Protein AF-A0AB73QEK3-F1 (afdb_monomer_lite)

Structure (mmCIF, N/CA/C/O backbone):
data_AF-A0AB73QEK3-F1
#
_entry.id   AF-A0AB73QEK3-F1
#
loop_
_atom_site.group_PDB
_atom_site.id
_atom_site.type_symbol
_atom_site.label_atom_id
_atom_site.label_alt_id
_atom_site.label_comp_id
_atom_site.label_asym_id
_atom_site.label_entity_id
_atom_site.label_seq_id
_atom_site.pdbx_PDB_ins_code
_atom_site.Cartn_x
_atom_site.Cartn_y
_atom_site.Cartn_z
_atom_site.occupancy
_atom_site.B_iso_or_equiv
_atom_site.auth_seq_id
_atom_site.auth_comp_id
_atom_site.auth_asym_id
_atom_site.auth_atom_id
_atom_site.pdbx_PDB_model_num
ATOM 1 N N . MET A 1 1 ? -25.494 -11.619 4.551 1.00 65.56 1 MET A N 1
ATOM 2 C CA . MET A 1 1 ? -24.086 -11.430 4.126 1.00 65.56 1 MET A CA 1
ATOM 3 C C . MET A 1 1 ? -23.237 -11.198 5.368 1.00 65.56 1 MET A C 1
ATOM 5 O O . MET A 1 1 ? -23.745 -10.576 6.294 1.00 65.56 1 MET A O 1
ATOM 9 N N . LYS A 1 2 ? -21.996 -11.705 5.426 1.00 79.00 2 LYS A N 1
ATOM 10 C CA . LYS A 1 2 ? -21.059 -11.325 6.502 1.00 79.00 2 LYS A CA 1
ATOM 11 C C . LYS A 1 2 ? -20.681 -9.844 6.324 1.00 79.00 2 LYS A C 1
ATOM 13 O O . LYS A 1 2 ? -20.484 -9.444 5.175 1.00 79.00 2 LYS A O 1
ATOM 18 N N . PRO A 1 3 ? -20.606 -9.037 7.398 1.00 91.00 3 PRO A N 1
ATOM 19 C CA . PRO A 1 3 ? -20.193 -7.639 7.282 1.00 91.00 3 PRO A CA 1
ATOM 20 C C . PRO A 1 3 ? -18.745 -7.555 6.800 1.00 91.00 3 PRO A C 1
ATOM 22 O O . PRO A 1 3 ? -17.985 -8.505 6.979 1.00 91.00 3 PRO A O 1
ATOM 25 N N . LYS A 1 4 ? -18.361 -6.422 6.223 1.00 95.25 4 LYS A N 1
ATOM 26 C CA . LYS A 1 4 ? -16.991 -6.158 5.788 1.00 95.25 4 LYS A CA 1
ATOM 27 C C . LYS A 1 4 ? -16.447 -4.937 6.514 1.00 95.25 4 LYS A C 1
ATOM 29 O O . LYS A 1 4 ? -17.198 -3.991 6.742 1.00 95.25 4 LYS A O 1
ATOM 34 N N . VAL A 1 5 ? -15.163 -4.965 6.853 1.00 96.88 5 VAL A N 1
ATOM 35 C CA . VAL A 1 5 ? -14.455 -3.804 7.396 1.00 96.88 5 VAL A CA 1
ATOM 36 C C . VAL A 1 5 ? -14.007 -2.922 6.226 1.00 96.88 5 VAL A C 1
ATOM 38 O O . VAL A 1 5 ? -13.248 -3.402 5.379 1.00 96.88 5 VAL A O 1
ATOM 41 N N . PRO A 1 6 ? -14.469 -1.666 6.135 1.00 96.75 6 PRO A N 1
ATOM 42 C CA . PRO A 1 6 ? -14.114 -0.792 5.026 1.00 96.75 6 PRO A CA 1
ATOM 43 C C . PRO A 1 6 ? -12.664 -0.301 5.115 1.00 96.75 6 PRO A C 1
ATOM 45 O O . PRO A 1 6 ? -12.185 0.093 6.183 1.00 96.75 6 PRO A O 1
ATOM 48 N N . ILE A 1 7 ? -11.985 -0.296 3.968 1.00 97.38 7 ILE A N 1
ATOM 49 C CA . ILE A 1 7 ? -10.677 0.323 3.750 1.00 97.38 7 ILE A CA 1
ATOM 50 C C . ILE A 1 7 ? -10.895 1.661 3.047 1.00 97.38 7 ILE A C 1
ATOM 52 O O . ILE A 1 7 ? -11.520 1.711 1.984 1.00 97.38 7 ILE A O 1
ATOM 56 N N . LEU A 1 8 ? -10.357 2.735 3.624 1.00 96.31 8 LEU A N 1
ATOM 57 C CA . LEU A 1 8 ? -10.348 4.066 3.022 1.00 96.31 8 LEU A CA 1
ATOM 58 C C . LEU A 1 8 ? -8.906 4.475 2.717 1.00 96.31 8 LEU A C 1
ATOM 60 O O . LEU A 1 8 ? -8.135 4.751 3.634 1.00 96.31 8 LEU A O 1
ATOM 64 N N . SER A 1 9 ? -8.567 4.518 1.433 1.00 95.19 9 SER A N 1
ATOM 65 C CA . SER A 1 9 ? -7.265 4.945 0.914 1.00 95.19 9 SER A CA 1
ATOM 66 C C . SER A 1 9 ? -7.430 6.049 -0.135 1.00 95.19 9 SER A C 1
ATOM 68 O O . SER A 1 9 ? -8.558 6.390 -0.501 1.00 95.19 9 SER A O 1
ATOM 70 N N . GLU A 1 10 ? -6.325 6.657 -0.574 1.00 91.94 10 GLU A N 1
ATOM 71 C CA . GLU A 1 10 ? -6.347 7.805 -1.493 1.00 91.94 10 GLU A CA 1
ATOM 72 C C . GLU A 1 10 ? -6.874 7.459 -2.881 1.00 91.94 10 GLU A C 1
ATOM 74 O O . GLU A 1 10 ? -7.583 8.274 -3.479 1.00 91.94 10 GLU A O 1
ATOM 79 N N . ASP A 1 11 ? -6.575 6.261 -3.388 1.00 92.25 11 ASP A N 1
ATOM 80 C CA . ASP A 1 11 ? -7.051 5.820 -4.690 1.00 92.25 11 ASP A CA 1
ATOM 81 C C . ASP A 1 11 ? -7.037 4.293 -4.910 1.00 92.25 11 ASP A C 1
ATOM 83 O O . ASP A 1 11 ? -6.718 3.470 -4.050 1.00 92.25 11 ASP A O 1
ATOM 87 N N . ILE A 1 12 ? -7.406 3.909 -6.132 1.00 92.00 12 ILE A N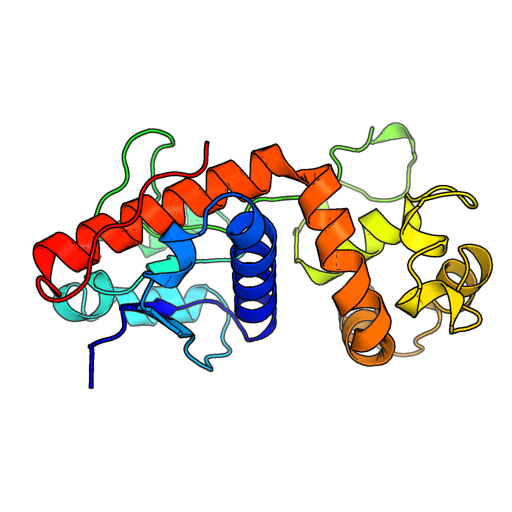 1
ATOM 88 C CA . ILE A 1 12 ? -7.441 2.529 -6.620 1.00 92.00 12 ILE A CA 1
ATOM 89 C C . ILE A 1 12 ? -6.057 1.856 -6.583 1.00 92.00 12 ILE A C 1
ATOM 91 O O . ILE A 1 12 ? -5.995 0.645 -6.385 1.00 92.00 12 ILE A O 1
ATOM 95 N N . ARG A 1 13 ? -4.957 2.592 -6.775 1.00 92.25 13 ARG A N 1
ATOM 96 C CA . ARG A 1 13 ? -3.598 2.024 -6.829 1.00 92.25 13 ARG A CA 1
ATOM 97 C C . ARG A 1 13 ? -3.102 1.678 -5.430 1.00 92.25 13 ARG A C 1
ATOM 99 O O . ARG A 1 13 ? -2.562 0.592 -5.238 1.00 92.25 13 ARG A O 1
ATOM 106 N N . ALA A 1 14 ? -3.408 2.519 -4.444 1.00 93.19 14 ALA A N 1
ATOM 107 C CA . ALA A 1 14 ? -3.228 2.191 -3.032 1.00 93.19 14 ALA A CA 1
ATOM 108 C C . ALA A 1 14 ? -3.983 0.902 -2.640 1.00 93.19 14 ALA A C 1
ATOM 110 O O . ALA A 1 14 ? -3.419 -0.003 -2.017 1.00 93.19 14 ALA A O 1
ATOM 111 N N . ASN A 1 15 ? -5.246 0.768 -3.067 1.00 95.31 15 ASN A N 1
ATOM 112 C CA . ASN A 1 15 ? -6.015 -0.464 -2.863 1.00 95.31 15 ASN A CA 1
ATOM 113 C C . ASN A 1 15 ? -5.386 -1.672 -3.574 1.00 95.31 15 ASN A C 1
ATOM 115 O O . ASN A 1 15 ? -5.266 -2.732 -2.962 1.00 95.31 15 ASN A O 1
ATOM 119 N N . TRP A 1 16 ? -4.967 -1.511 -4.833 1.00 96.06 16 TRP A N 1
ATOM 120 C CA . TRP A 1 16 ? -4.300 -2.555 -5.614 1.00 96.06 16 TRP A CA 1
ATOM 121 C C . TRP A 1 16 ? -3.038 -3.062 -4.908 1.00 96.06 16 TRP A C 1
ATOM 123 O O . TRP A 1 16 ? -2.855 -4.273 -4.791 1.00 96.06 16 TRP A O 1
ATOM 133 N N . PHE A 1 17 ? -2.203 -2.177 -4.359 1.00 96.81 17 PHE A N 1
ATOM 134 C CA . PHE A 1 17 ? -1.002 -2.603 -3.642 1.00 96.81 17 PHE A CA 1
ATOM 135 C C . PHE A 1 17 ? -1.335 -3.374 -2.368 1.00 96.81 17 PHE A C 1
ATOM 137 O O . PHE A 1 17 ? -0.809 -4.466 -2.166 1.00 96.81 17 PHE A O 1
ATOM 144 N N . LEU A 1 18 ? -2.261 -2.869 -1.542 1.00 97.31 18 LEU A N 1
ATOM 145 C CA . LEU A 1 18 ? -2.675 -3.577 -0.327 1.00 97.31 18 LEU A CA 1
ATOM 146 C C . LEU A 1 18 ? -3.252 -4.965 -0.645 1.00 97.31 18 LEU A C 1
ATOM 148 O O . LEU A 1 18 ? -2.987 -5.926 0.075 1.00 97.31 18 LEU A O 1
ATOM 152 N N . GLN A 1 19 ? -4.022 -5.086 -1.729 1.00 97.25 19 GLN A N 1
ATOM 153 C CA . GLN A 1 19 ? -4.567 -6.364 -2.184 1.00 97.25 19 GLN A CA 1
ATOM 154 C C . GLN A 1 19 ? -3.470 -7.342 -2.612 1.00 97.25 19 GLN A C 1
ATOM 156 O O . GLN A 1 19 ? -3.520 -8.501 -2.198 1.00 97.25 19 GLN A O 1
ATOM 161 N N . ASN A 1 20 ? -2.480 -6.886 -3.384 1.00 97.56 20 ASN A N 1
ATOM 162 C CA . ASN A 1 20 ? -1.344 -7.717 -3.786 1.00 97.56 20 ASN A CA 1
ATOM 163 C C . ASN A 1 20 ? -0.479 -8.116 -2.585 1.00 97.56 20 ASN A C 1
ATOM 165 O O . ASN A 1 20 ? -0.156 -9.290 -2.445 1.00 97.56 20 ASN A O 1
ATOM 169 N N . ALA A 1 21 ? -0.205 -7.195 -1.657 1.00 97.44 21 ALA A N 1
ATOM 170 C CA . ALA A 1 21 ? 0.525 -7.486 -0.424 1.00 97.44 21 ALA A CA 1
ATOM 171 C C . ALA A 1 21 ? -0.187 -8.550 0.427 1.00 97.44 21 ALA A C 1
ATOM 173 O O . ALA A 1 21 ? 0.414 -9.550 0.813 1.00 97.44 21 ALA A O 1
ATOM 174 N N . LEU A 1 22 ? -1.495 -8.402 0.663 1.00 97.25 22 LEU A N 1
ATOM 175 C CA . LEU A 1 22 ? -2.280 -9.426 1.357 1.00 97.25 22 LEU A CA 1
ATOM 176 C C . LEU A 1 22 ? -2.272 -10.761 0.603 1.00 97.25 22 LEU A C 1
ATOM 178 O O . LEU A 1 22 ? -2.241 -11.815 1.229 1.00 97.25 22 LEU A O 1
ATOM 182 N N . GLN A 1 23 ? -2.332 -10.736 -0.730 1.00 96.38 23 GLN A N 1
ATOM 183 C CA . GLN A 1 23 ? -2.327 -11.949 -1.542 1.00 96.38 23 GLN A CA 1
ATOM 184 C C . GLN A 1 23 ? -0.977 -12.673 -1.518 1.00 96.38 23 GLN A C 1
ATOM 186 O O . GLN A 1 23 ? -0.969 -13.902 -1.477 1.00 96.38 23 GLN A O 1
ATOM 191 N N . TYR A 1 24 ? 0.127 -11.929 -1.500 1.00 96.50 24 TYR A N 1
ATOM 192 C CA . TYR A 1 24 ? 1.481 -12.458 -1.384 1.00 96.50 24 TYR A CA 1
ATOM 193 C C . TYR A 1 24 ? 1.645 -13.243 -0.073 1.00 96.50 24 TYR A C 1
ATOM 195 O O . TYR A 1 24 ? 1.896 -14.445 -0.091 1.00 96.50 24 TYR A O 1
ATOM 203 N N . PHE A 1 25 ? 1.352 -12.614 1.071 1.00 96.69 25 PHE A N 1
ATOM 204 C CA . PHE A 1 25 ? 1.537 -13.243 2.387 1.00 96.69 25 PHE A CA 1
ATOM 205 C C . PHE A 1 25 ? 0.515 -14.339 2.728 1.00 96.69 25 PHE A C 1
ATOM 207 O O . PHE A 1 25 ? 0.731 -15.103 3.671 1.00 96.69 25 PHE A O 1
ATOM 214 N N . LYS A 1 26 ? -0.588 -14.468 1.975 1.00 94.94 26 LYS A N 1
ATOM 215 C CA . LYS A 1 26 ? -1.580 -15.547 2.169 1.00 94.94 26 LYS A CA 1
ATOM 216 C C . LYS A 1 26 ? -1.017 -16.943 1.942 1.00 94.94 26 LYS A C 1
ATOM 218 O O . LYS A 1 26 ? -1.606 -17.889 2.462 1.00 94.94 26 LYS A O 1
ATOM 223 N N . GLN A 1 27 ? 0.043 -17.079 1.143 1.00 88.81 27 GLN A N 1
ATOM 224 C CA . GLN A 1 27 ? 0.641 -18.383 0.849 1.00 88.81 27 GLN A CA 1
ATOM 225 C C . GLN A 1 27 ? 1.140 -19.052 2.137 1.00 88.81 27 GLN A C 1
ATOM 227 O O . GLN A 1 27 ? 0.823 -20.216 2.378 1.00 88.81 27 GLN A O 1
ATOM 232 N N . ASP A 1 28 ? 1.786 -18.271 3.007 1.00 93.12 28 ASP A N 1
ATOM 233 C CA . ASP A 1 28 ? 2.330 -18.741 4.286 1.00 93.12 28 ASP A CA 1
ATOM 234 C C . ASP A 1 28 ? 1.426 -18.441 5.496 1.00 93.12 28 ASP A C 1
ATOM 236 O O . ASP A 1 28 ? 1.632 -18.993 6.577 1.00 93.12 28 ASP A O 1
ATOM 240 N N . ASN A 1 29 ? 0.404 -17.590 5.326 1.00 95.12 29 ASN A N 1
ATOM 241 C CA . ASN A 1 29 ? -0.504 -17.139 6.392 1.00 95.12 29 ASN A CA 1
ATOM 242 C C . ASN A 1 29 ? -1.981 -17.271 5.948 1.00 95.12 29 ASN A C 1
ATOM 244 O O . ASN A 1 29 ? -2.657 -16.270 5.667 1.00 95.12 29 ASN A O 1
ATOM 248 N N . PRO A 1 30 ? -2.520 -18.502 5.835 1.00 92.38 30 PRO A N 1
ATOM 249 C CA . PRO A 1 30 ? -3.859 -18.757 5.296 1.00 92.38 30 PRO A CA 1
ATOM 250 C C . PRO A 1 30 ? -4.999 -18.129 6.115 1.00 92.38 30 PRO A C 1
ATOM 252 O O . PRO A 1 30 ? -6.104 -17.955 5.593 1.00 92.38 30 PRO A O 1
ATOM 255 N N . GLU A 1 31 ? -4.763 -17.754 7.372 1.00 91.06 31 GLU A N 1
ATOM 256 C CA . GLU A 1 31 ? -5.689 -17.008 8.226 1.00 91.06 31 GLU A CA 1
ATOM 257 C C . GLU A 1 31 ? -6.084 -15.648 7.639 1.00 91.06 31 GLU A C 1
ATOM 259 O O . GLU A 1 31 ? -7.199 -15.183 7.894 1.00 91.06 31 GLU A O 1
ATOM 264 N N . LEU A 1 32 ? -5.249 -15.048 6.781 1.00 94.06 32 LEU A N 1
ATOM 265 C CA . LEU A 1 32 ? -5.586 -13.829 6.042 1.00 94.06 32 LEU A CA 1
ATOM 266 C C . LEU A 1 32 ? -6.848 -13.998 5.179 1.00 94.06 32 LEU A C 1
ATOM 268 O O . LEU A 1 32 ? -7.543 -13.020 4.912 1.00 94.06 32 LEU A O 1
ATOM 272 N N . ASN A 1 33 ? -7.214 -15.227 4.789 1.00 90.88 33 ASN A N 1
ATOM 273 C CA . ASN A 1 33 ? -8.468 -15.502 4.075 1.00 90.88 33 ASN A CA 1
ATOM 274 C C . ASN A 1 33 ? -9.725 -15.210 4.908 1.00 90.88 33 ASN A C 1
ATOM 276 O O . ASN A 1 33 ? -10.817 -15.083 4.356 1.00 90.88 33 ASN A O 1
ATOM 280 N N . SER A 1 34 ? -9.590 -15.113 6.232 1.00 91.06 34 SER A N 1
ATOM 281 C CA . SER A 1 34 ? -10.692 -14.749 7.124 1.00 91.06 34 SER A CA 1
ATOM 282 C C . SER A 1 34 ? -10.893 -13.234 7.257 1.00 91.06 34 SER A C 1
ATOM 284 O O . SER A 1 34 ? -11.940 -12.809 7.755 1.00 91.06 34 SER A O 1
ATOM 286 N N . MET A 1 35 ? -9.950 -12.415 6.763 1.00 94.56 35 MET A N 1
ATOM 287 C CA . MET A 1 35 ? -10.119 -10.963 6.701 1.00 94.56 35 MET A CA 1
ATOM 288 C C . MET A 1 35 ? -11.207 -10.607 5.688 1.00 94.56 35 MET A C 1
ATOM 290 O O . MET A 1 35 ? -11.041 -10.791 4.482 1.00 94.56 35 MET A O 1
ATOM 294 N N . ASN A 1 36 ? -12.324 -10.059 6.169 1.00 94.94 36 ASN A N 1
ATOM 295 C CA . ASN A 1 36 ? -13.413 -9.624 5.301 1.00 94.94 36 ASN A CA 1
ATOM 296 C C . ASN A 1 36 ? -13.363 -8.104 5.121 1.00 94.94 36 ASN A C 1
ATOM 298 O O . ASN A 1 36 ? -13.896 -7.358 5.945 1.00 94.94 36 ASN A O 1
ATOM 302 N N . LEU A 1 37 ? -12.695 -7.657 4.058 1.00 96.44 37 LEU A N 1
ATOM 303 C CA . LEU A 1 37 ? -12.432 -6.245 3.772 1.00 96.44 37 LEU A CA 1
ATOM 304 C C . LEU A 1 37 ? -13.323 -5.713 2.642 1.00 96.44 37 LEU A C 1
ATOM 306 O O . LEU A 1 37 ? -13.672 -6.446 1.712 1.00 96.44 37 LEU A O 1
ATOM 310 N N . ASP A 1 38 ? -13.674 -4.430 2.717 1.00 96.50 38 ASP A N 1
ATOM 311 C CA . ASP A 1 38 ? -14.350 -3.692 1.646 1.00 96.50 38 ASP A CA 1
ATOM 312 C C . ASP A 1 38 ? -13.470 -2.540 1.158 1.00 96.50 38 ASP A C 1
ATOM 314 O O . ASP A 1 38 ? -13.312 -1.534 1.844 1.00 96.50 38 ASP A O 1
ATOM 318 N N . PHE A 1 39 ? -12.857 -2.704 -0.013 1.00 96.50 39 PHE A N 1
ATOM 319 C CA . PHE A 1 39 ? -11.984 -1.692 -0.604 1.00 96.50 39 PHE A CA 1
ATOM 320 C C . PHE A 1 39 ? -12.833 -0.645 -1.310 1.00 96.50 39 PHE A C 1
ATOM 322 O O . PHE A 1 39 ? -13.382 -0.900 -2.385 1.00 96.50 39 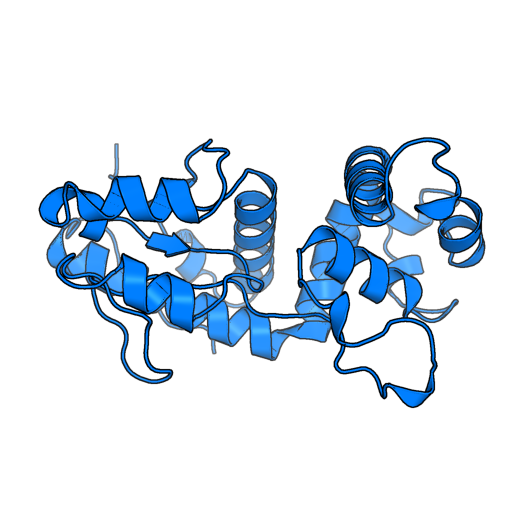PHE A O 1
ATOM 329 N N . LEU A 1 40 ? -12.958 0.530 -0.700 1.00 94.25 40 LEU A N 1
ATOM 330 C CA . LEU A 1 40 ? -13.799 1.581 -1.249 1.00 94.25 40 LEU A CA 1
ATOM 331 C C . LEU A 1 40 ? -13.172 2.141 -2.525 1.00 94.25 40 LEU A C 1
ATOM 333 O O . LEU A 1 40 ? -12.003 2.528 -2.541 1.00 94.25 40 LEU A O 1
ATOM 337 N N . ASN A 1 41 ? -13.969 2.212 -3.593 1.00 89.62 41 ASN A N 1
ATOM 338 C CA . ASN A 1 41 ? -13.583 2.908 -4.817 1.00 89.62 41 ASN A CA 1
ATOM 339 C C . ASN A 1 41 ? -13.722 4.417 -4.598 1.00 89.62 41 ASN A C 1
ATOM 341 O O . ASN A 1 41 ? -14.734 5.035 -4.929 1.00 89.62 41 ASN A O 1
ATOM 345 N N . PHE A 1 42 ? -12.710 4.977 -3.956 1.00 86.88 42 PHE A N 1
ATOM 346 C CA . PHE A 1 42 ? -12.600 6.380 -3.622 1.00 86.88 42 PHE A CA 1
ATOM 347 C C . PHE A 1 42 ? -11.327 6.915 -4.274 1.00 86.88 42 PHE A C 1
ATOM 349 O O . PHE A 1 42 ? -10.324 6.215 -4.311 1.00 86.88 42 PHE A O 1
ATOM 356 N N . SER A 1 43 ? -11.377 8.123 -4.837 1.00 89.00 43 SER A N 1
ATOM 357 C CA . SER A 1 43 ? -10.198 8.786 -5.397 1.00 89.00 43 SER A CA 1
ATOM 358 C C . SER A 1 43 ? -10.173 10.228 -4.927 1.00 89.00 43 SER A C 1
ATOM 360 O O . SER A 1 43 ? -10.967 11.058 -5.375 1.00 89.00 43 SER A O 1
ATOM 362 N N . SER A 1 44 ? -9.292 10.515 -3.976 1.00 90.62 44 SER A N 1
ATOM 363 C CA . SER A 1 44 ? -9.055 11.864 -3.494 1.00 90.62 44 SER A CA 1
ATOM 364 C C . SER A 1 44 ? -7.772 11.932 -2.678 1.00 90.62 44 SER A C 1
ATOM 366 O O . SER A 1 44 ? -7.486 11.036 -1.896 1.00 90.62 44 SER A O 1
ATOM 368 N N . GLY A 1 45 ? -7.082 13.071 -2.752 1.00 90.94 45 GLY A N 1
ATOM 369 C CA . GLY A 1 45 ? -5.909 13.311 -1.913 1.00 90.94 45 GLY A CA 1
ATOM 370 C C . GLY A 1 45 ? -6.226 13.311 -0.412 1.00 90.94 45 GLY A C 1
ATOM 371 O O . GLY A 1 45 ? -7.344 13.656 0.008 1.00 90.94 45 GLY A O 1
ATOM 372 N N . TRP A 1 46 ? -5.209 13.005 0.395 1.00 93.19 46 TRP A N 1
ATOM 373 C CA . TRP A 1 46 ? -5.290 12.836 1.849 1.00 93.19 46 TRP A CA 1
ATOM 374 C C . TRP A 1 46 ? -6.000 13.970 2.593 1.00 93.19 46 TRP A C 1
ATOM 376 O O . TRP A 1 46 ? -6.675 13.733 3.596 1.00 93.19 46 TRP A O 1
ATOM 386 N N . THR A 1 47 ? -5.898 15.221 2.124 1.00 94.12 47 THR A N 1
ATOM 387 C CA . THR A 1 47 ? -6.536 16.359 2.805 1.00 94.12 47 THR A CA 1
ATOM 388 C C . THR A 1 47 ? -8.049 16.228 2.846 1.00 94.12 47 THR A C 1
ATOM 390 O O . THR A 1 47 ? -8.661 16.627 3.834 1.00 94.12 47 THR A O 1
ATOM 393 N N . ASN A 1 48 ? -8.650 15.668 1.799 1.00 93.94 48 ASN A N 1
ATOM 394 C CA . ASN A 1 48 ? -10.091 15.467 1.722 1.00 93.94 48 ASN A CA 1
ATOM 395 C C . ASN A 1 48 ? -10.521 14.239 2.522 1.00 93.94 48 ASN A C 1
ATOM 397 O O . ASN A 1 48 ? -11.551 14.309 3.184 1.00 93.94 48 ASN A O 1
ATOM 401 N N . ILE A 1 49 ? -9.718 13.167 2.539 1.00 94.69 49 ILE A N 1
ATOM 402 C CA . ILE A 1 49 ? -9.936 12.018 3.437 1.00 94.69 49 ILE A CA 1
ATOM 403 C C . ILE A 1 49 ? -9.964 12.491 4.886 1.00 94.69 49 ILE A C 1
ATOM 405 O O . ILE A 1 49 ? -10.902 12.214 5.625 1.00 94.69 49 ILE A O 1
ATOM 409 N N . VAL A 1 50 ? -8.968 13.277 5.286 1.00 94.19 50 VAL A N 1
ATOM 410 C CA . VAL A 1 50 ? -8.843 13.798 6.650 1.00 94.19 50 VAL A CA 1
ATOM 411 C C . VAL A 1 50 ? -9.949 14.795 6.998 1.00 94.19 50 VAL A C 1
ATOM 413 O O . VAL A 1 50 ? -10.372 14.883 8.155 1.00 94.19 50 VAL A O 1
ATOM 416 N N . SER A 1 51 ? -10.422 15.569 6.021 1.00 92.69 51 SER A N 1
ATOM 417 C CA . SER A 1 51 ? -11.626 16.381 6.193 1.00 92.69 51 SER A CA 1
ATOM 418 C C . SER A 1 51 ? -12.848 15.490 6.394 1.00 92.69 51 SER A C 1
ATOM 420 O O . SER A 1 51 ? -13.588 15.733 7.329 1.00 92.69 51 SER A O 1
ATOM 422 N N . LEU A 1 52 ? -13.034 14.439 5.596 1.00 92.50 52 LEU A N 1
ATOM 423 C CA . LEU A 1 52 ? -14.173 13.527 5.691 1.00 92.50 52 LEU A CA 1
ATOM 424 C C . LEU A 1 52 ? -14.238 12.820 7.053 1.00 92.50 52 LEU A C 1
ATOM 426 O O . LEU A 1 52 ? -15.243 12.929 7.754 1.00 92.50 52 LEU A O 1
ATOM 430 N N . ILE A 1 53 ? -13.158 12.147 7.459 1.00 93.12 53 ILE A N 1
ATOM 431 C CA . ILE A 1 53 ? -13.170 11.299 8.660 1.00 93.12 53 ILE A CA 1
ATOM 432 C C . ILE A 1 53 ? -13.343 12.099 9.955 1.00 93.12 53 ILE A C 1
ATOM 434 O O . ILE A 1 53 ? -13.925 11.582 10.906 1.00 93.12 53 ILE A O 1
ATOM 438 N N . ARG A 1 54 ? -12.889 13.365 10.006 1.00 91.75 54 ARG A N 1
ATOM 439 C CA . ARG A 1 54 ? -13.011 14.187 11.225 1.00 91.75 54 ARG A CA 1
ATOM 440 C C . ARG A 1 54 ? -14.453 14.535 11.564 1.00 91.75 54 ARG A C 1
ATOM 442 O O . ARG A 1 54 ? -14.723 14.846 12.717 1.00 91.75 54 ARG A O 1
ATOM 449 N N . TYR A 1 55 ? -15.330 14.604 10.559 1.00 88.81 55 TYR A N 1
ATOM 450 C CA . TYR A 1 55 ? -16.698 15.078 10.761 1.00 88.81 55 TYR A CA 1
ATOM 451 C C . TYR A 1 55 ? -17.534 14.065 11.537 1.00 88.81 55 TYR A C 1
ATOM 453 O O . TYR A 1 55 ? -18.436 14.468 12.264 1.00 88.81 55 TYR A O 1
ATOM 461 N N . ASP A 1 56 ? -17.216 12.774 11.415 1.00 90.38 56 ASP A N 1
ATOM 462 C CA . ASP A 1 56 ? -17.915 11.709 12.125 1.00 90.38 56 ASP A CA 1
ATOM 463 C C . ASP A 1 56 ? -16.942 10.620 12.590 1.00 90.38 56 ASP A C 1
ATOM 465 O O . ASP A 1 56 ? -16.778 9.564 11.972 1.00 90.38 56 ASP A O 1
ATOM 469 N N . PHE A 1 57 ? -16.287 10.877 13.723 1.00 91.12 57 PHE A N 1
ATOM 470 C CA . PHE A 1 57 ? -15.415 9.894 14.359 1.00 91.12 57 PHE A CA 1
ATOM 471 C C . PHE A 1 57 ? -16.161 8.590 14.679 1.00 91.12 57 PHE A C 1
ATOM 473 O O . PHE A 1 57 ? -15.609 7.504 14.518 1.00 91.12 57 PHE A O 1
ATOM 480 N N . SER A 1 58 ? -17.425 8.670 15.105 1.00 90.50 58 SER A N 1
ATOM 481 C CA . SER A 1 58 ? -18.192 7.489 15.515 1.00 90.50 58 SER A CA 1
ATOM 482 C C . SER A 1 58 ? -18.384 6.500 14.363 1.00 90.50 58 SER A C 1
ATOM 484 O O . SER A 1 58 ? -18.246 5.291 14.554 1.00 90.50 58 SER A O 1
ATOM 486 N N . TYR A 1 59 ? -18.603 7.024 13.157 1.00 92.88 59 TYR A N 1
ATOM 487 C CA . TYR A 1 59 ? -18.735 6.245 11.938 1.00 92.88 59 TYR A CA 1
ATOM 488 C C . TYR A 1 59 ? -17.374 5.801 11.394 1.00 92.88 59 TYR A C 1
ATOM 490 O O . TYR A 1 59 ? -17.120 4.600 11.256 1.00 92.88 59 TYR A O 1
ATOM 498 N N . PHE A 1 60 ? -16.475 6.754 11.132 1.00 94.62 60 PHE A N 1
ATOM 499 C CA . PHE A 1 60 ? -15.218 6.496 10.426 1.00 94.62 60 PHE A CA 1
ATOM 500 C C . PHE A 1 60 ? -14.161 5.780 11.279 1.00 94.62 60 PHE A C 1
ATOM 502 O O . PHE A 1 60 ? -13.250 5.171 10.730 1.00 94.62 60 PHE A O 1
ATOM 509 N N . SER A 1 61 ? -14.301 5.744 12.608 1.00 93.81 61 SER A N 1
ATOM 510 C CA . SER A 1 61 ? -13.410 4.946 13.465 1.00 93.81 61 SER A CA 1
ATOM 511 C C . SER A 1 61 ? -13.573 3.435 13.233 1.00 93.81 61 SER A C 1
ATOM 513 O O . SER A 1 61 ? -12.715 2.643 13.616 1.00 93.81 61 SER A O 1
ATOM 515 N N . ASN A 1 62 ? -14.651 3.008 12.563 1.00 95.38 62 ASN A N 1
ATOM 516 C CA . ASN A 1 62 ? -14.854 1.622 12.128 1.00 95.38 62 ASN A CA 1
ATOM 517 C C . ASN A 1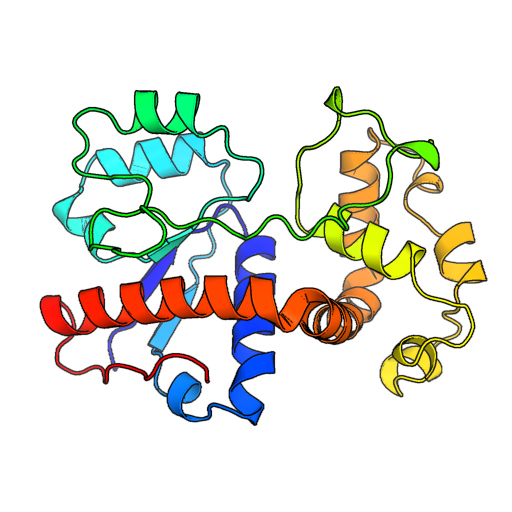 62 ? -14.172 1.300 10.785 1.00 95.38 62 ASN A C 1
ATOM 519 O O . ASN A 1 62 ? -14.359 0.204 10.260 1.00 95.38 62 ASN A O 1
ATOM 523 N N . PHE A 1 63 ? -13.413 2.244 10.220 1.00 95.94 63 PHE A N 1
ATOM 524 C CA . PHE A 1 63 ? -12.688 2.092 8.965 1.00 95.94 63 PHE A CA 1
ATOM 525 C C . PHE A 1 63 ? -11.205 1.868 9.252 1.00 95.94 63 PHE A C 1
ATOM 527 O O . PHE A 1 63 ? -10.645 2.369 10.232 1.00 95.94 63 PHE A O 1
ATOM 534 N N . ILE A 1 64 ? -10.544 1.146 8.353 1.00 97.12 64 ILE A N 1
ATOM 535 C CA . ILE A 1 64 ? -9.087 1.161 8.267 1.00 97.12 64 ILE A CA 1
ATOM 536 C C . ILE A 1 64 ? -8.727 2.255 7.265 1.00 97.12 64 ILE A C 1
ATOM 538 O O . ILE A 1 64 ? -8.814 2.058 6.053 1.00 97.12 64 ILE A O 1
ATOM 542 N N . THR A 1 65 ? -8.364 3.424 7.781 1.00 96.81 65 THR A N 1
ATOM 543 C CA . THR A 1 65 ? -7.903 4.545 6.956 1.00 96.81 65 THR A CA 1
ATOM 544 C C . THR A 1 65 ? -6.399 4.443 6.757 1.00 96.81 65 THR A C 1
ATOM 546 O O . THR A 1 65 ? -5.664 4.335 7.741 1.00 96.81 65 THR A O 1
ATOM 549 N N . ILE A 1 66 ? -5.950 4.486 5.504 1.00 95.88 66 ILE A N 1
ATOM 550 C CA . ILE A 1 66 ? -4.542 4.370 5.114 1.00 95.88 66 ILE A CA 1
ATOM 551 C C . ILE A 1 66 ? -4.205 5.515 4.161 1.00 95.88 66 ILE A C 1
ATOM 553 O O . ILE A 1 66 ? -4.904 5.710 3.172 1.00 95.88 66 ILE A O 1
ATOM 557 N N . LEU A 1 67 ? -3.160 6.278 4.464 1.00 94.25 67 LEU A N 1
ATOM 558 C CA . LEU A 1 67 ? -2.676 7.374 3.621 1.00 94.25 67 LEU A CA 1
ATOM 559 C C . LEU A 1 67 ? -1.345 7.021 2.949 1.00 94.25 67 LEU A C 1
ATOM 561 O O . LEU A 1 67 ? -0.651 6.100 3.391 1.00 94.25 67 LEU A O 1
ATOM 565 N N . ASP A 1 68 ? -0.972 7.769 1.916 1.00 91.00 68 ASP A N 1
ATOM 566 C CA . ASP A 1 68 ? 0.291 7.554 1.213 1.00 91.00 68 ASP A CA 1
ATOM 567 C C . ASP A 1 68 ? 1.509 7.884 2.097 1.00 91.00 68 ASP A C 1
ATOM 569 O O . ASP A 1 68 ? 1.437 8.606 3.103 1.00 91.00 68 ASP A O 1
ATOM 573 N N . ALA A 1 69 ? 2.663 7.326 1.729 1.00 87.25 69 ALA A N 1
ATOM 574 C CA . ALA A 1 69 ? 3.910 7.501 2.469 1.00 87.25 69 ALA A CA 1
ATOM 575 C C . ALA A 1 69 ? 4.421 8.957 2.441 1.00 87.25 69 ALA A C 1
ATOM 577 O O . ALA A 1 69 ? 5.128 9.380 3.361 1.00 87.25 69 ALA A O 1
ATOM 578 N N . ASP A 1 70 ? 4.045 9.736 1.421 1.00 85.94 70 ASP A N 1
ATOM 579 C CA . ASP A 1 70 ? 4.469 11.125 1.217 1.00 85.94 70 ASP A CA 1
ATOM 580 C C . ASP A 1 70 ? 3.681 12.160 2.046 1.00 85.94 70 ASP A C 1
ATOM 582 O O . ASP A 1 70 ? 3.993 13.359 2.013 1.00 85.94 70 ASP A O 1
ATOM 586 N N . VAL A 1 71 ? 2.680 11.723 2.823 1.00 87.62 71 VAL A N 1
ATOM 587 C CA . VAL A 1 71 ? 1.848 12.621 3.627 1.00 87.62 71 VAL A CA 1
ATOM 588 C C . VAL A 1 71 ? 2.668 13.285 4.746 1.00 87.62 71 VAL A C 1
ATOM 590 O O . VAL A 1 71 ? 3.168 12.606 5.652 1.00 87.62 71 VAL A O 1
ATOM 593 N N . PRO A 1 72 ? 2.761 14.635 4.781 1.00 88.44 72 PRO A N 1
ATOM 594 C CA . PRO A 1 72 ? 3.556 15.330 5.791 1.00 88.44 72 PRO A CA 1
ATOM 595 C C . PRO A 1 72 ? 2.931 15.229 7.189 1.00 88.44 72 PRO A C 1
ATOM 597 O O . PRO A 1 72 ? 1.863 15.795 7.451 1.00 88.44 72 PRO A O 1
ATOM 600 N N . ARG A 1 73 ? 3.634 14.566 8.115 1.00 86.56 73 ARG A N 1
ATOM 601 C CA . ARG A 1 73 ? 3.141 14.240 9.468 1.00 86.56 73 ARG A CA 1
ATOM 602 C C . ARG A 1 73 ? 2.733 15.461 10.285 1.00 86.56 73 ARG A C 1
ATOM 604 O O . ARG A 1 73 ? 1.671 15.453 10.896 1.00 86.56 73 ARG A O 1
ATOM 611 N N . GLU A 1 74 ? 3.508 16.541 10.233 1.00 87.19 74 GLU A N 1
ATOM 612 C CA . GLU A 1 74 ? 3.211 17.785 10.960 1.00 87.19 74 GLU A CA 1
ATOM 613 C C . GLU A 1 74 ? 1.923 18.465 10.467 1.00 87.19 74 GLU A C 1
ATOM 615 O O . GLU A 1 74 ? 1.085 18.921 11.256 1.00 87.19 74 GLU A O 1
ATOM 620 N N . LYS A 1 75 ? 1.723 18.499 9.142 1.00 90.12 75 LYS A N 1
ATOM 621 C CA . LYS A 1 75 ? 0.507 19.063 8.535 1.00 90.12 75 LYS A CA 1
ATOM 622 C C . LYS A 1 75 ? -0.704 18.201 8.850 1.00 90.12 75 LYS A C 1
ATOM 624 O O . LYS A 1 75 ? -1.788 18.733 9.102 1.00 90.12 75 LYS A O 1
ATOM 629 N N . LEU A 1 76 ? -0.522 16.883 8.837 1.00 90.88 76 LEU A N 1
ATOM 630 C CA . LEU A 1 76 ? -1.563 15.948 9.215 1.00 90.88 76 LEU A CA 1
ATOM 631 C C . LEU A 1 76 ? -1.949 16.115 10.685 1.00 90.88 76 LEU A C 1
ATOM 633 O O . LEU A 1 76 ? -3.127 16.310 10.959 1.00 90.88 76 LEU A O 1
ATOM 637 N N . ALA A 1 77 ? -0.987 16.123 11.609 1.00 90.19 77 ALA A N 1
ATOM 638 C CA . ALA A 1 77 ? -1.235 16.303 13.039 1.00 90.19 77 ALA A CA 1
ATOM 639 C C . ALA A 1 77 ? -2.011 17.599 13.321 1.00 90.19 77 ALA A C 1
ATOM 641 O O . ALA A 1 77 ? -3.020 17.585 14.025 1.00 90.19 77 ALA A O 1
ATOM 642 N N . THR A 1 78 ? -1.611 18.702 12.675 1.00 91.62 78 THR A N 1
ATOM 643 C CA . THR A 1 78 ? -2.327 19.986 12.756 1.00 91.62 78 THR A CA 1
ATOM 644 C C . THR A 1 78 ? -3.778 19.848 12.310 1.00 91.62 78 THR A C 1
ATOM 646 O O . THR A 1 78 ? -4.690 20.338 12.975 1.00 91.62 78 THR A O 1
ATOM 649 N N . LYS A 1 79 ? -4.016 19.150 11.193 1.00 92.31 79 LYS A N 1
ATOM 650 C CA . LYS A 1 79 ? -5.374 18.882 10.734 1.00 92.31 79 LYS A CA 1
ATOM 651 C C . LYS A 1 79 ? -6.112 18.003 11.739 1.00 92.31 79 LYS A C 1
ATOM 653 O O . LYS A 1 79 ? -7.246 18.334 12.050 1.00 92.31 79 LYS A O 1
ATOM 658 N N . LEU A 1 80 ? -5.551 16.911 12.242 1.00 91.06 80 LEU A N 1
ATOM 659 C CA . LEU A 1 80 ? -6.258 15.973 13.128 1.00 91.06 80 LEU A CA 1
ATOM 660 C C . LEU A 1 80 ? -6.571 16.533 14.525 1.00 91.06 80 LEU A C 1
ATOM 662 O O . LEU A 1 80 ? -7.355 15.920 15.250 1.00 91.06 80 LEU A O 1
ATOM 666 N N . SER A 1 81 ? -6.024 17.691 14.897 1.00 89.25 81 SER A N 1
ATOM 667 C CA . SER A 1 81 ? -6.307 18.335 16.182 1.00 89.25 81 SER A CA 1
ATOM 668 C C . SER A 1 81 ? -7.815 18.431 16.467 1.00 89.25 81 SER A C 1
ATOM 670 O O . SER A 1 81 ? -8.590 18.919 15.642 1.00 89.25 81 SER A O 1
ATOM 672 N N . GLY A 1 82 ? -8.234 17.913 17.627 1.00 87.50 82 GLY A N 1
ATOM 673 C CA . GLY A 1 82 ? -9.632 17.893 18.074 1.00 87.50 82 GLY A CA 1
ATOM 674 C C . GLY A 1 82 ? -10.551 16.876 17.379 1.00 87.50 82 GLY A C 1
ATOM 675 O O . GLY A 1 82 ? -11.733 16.838 17.697 1.00 87.50 82 GLY A O 1
ATOM 676 N N . SER A 1 83 ? -10.044 16.046 16.457 1.00 87.50 83 SER A N 1
ATOM 677 C CA . SER A 1 83 ? -10.870 15.092 15.688 1.00 87.50 83 SER A CA 1
ATOM 678 C C . SER A 1 83 ? -11.061 13.720 16.342 1.00 87.50 83 SER A C 1
ATOM 680 O O . SER A 1 83 ? -11.827 12.903 15.839 1.00 87.50 83 SER A O 1
ATOM 682 N N . GLY A 1 84 ? -10.323 13.434 17.417 1.00 88.00 84 GLY A N 1
ATOM 683 C CA . GLY A 1 84 ? -10.249 12.100 18.011 1.00 88.00 84 GLY A CA 1
ATOM 684 C C . GLY A 1 84 ? -9.348 11.123 17.251 1.00 88.00 84 GLY A C 1
ATOM 685 O O . GLY A 1 84 ? -9.056 10.074 17.806 1.00 88.00 84 GLY A O 1
ATOM 686 N N . TYR A 1 85 ? -8.877 11.454 16.041 1.00 92.12 85 TYR A N 1
ATOM 687 C CA . TYR A 1 85 ? -7.888 10.665 15.297 1.00 92.12 85 TYR A CA 1
ATOM 688 C C . TYR A 1 85 ? -6.451 11.001 15.693 1.00 92.12 85 TYR A C 1
ATOM 690 O O . TYR A 1 85 ? -6.138 12.135 16.063 1.00 92.12 85 TYR A O 1
ATOM 698 N N . SER A 1 86 ? -5.569 10.020 15.531 1.00 90.44 86 SER A N 1
ATOM 699 C CA . SER A 1 86 ? -4.147 10.112 15.854 1.00 90.44 86 SER A CA 1
ATOM 700 C C . SER A 1 86 ? -3.273 9.486 14.766 1.00 90.44 86 SER A C 1
ATOM 702 O O . SER A 1 86 ? -3.741 8.754 13.891 1.00 90.44 86 SER A O 1
ATOM 704 N N . ILE A 1 87 ? -1.988 9.833 14.797 1.00 87.81 87 ILE A N 1
ATOM 705 C CA . ILE A 1 87 ? -0.949 9.125 14.048 1.00 87.81 87 ILE A CA 1
ATOM 706 C C . ILE A 1 87 ? -0.432 8.025 14.990 1.00 87.81 87 ILE A C 1
ATOM 708 O O . ILE A 1 87 ? -0.132 8.350 16.142 1.00 87.81 87 ILE A O 1
ATOM 712 N N . PRO A 1 88 ? -0.354 6.759 14.545 1.00 84.12 88 PRO A N 1
ATOM 713 C CA . PRO A 1 88 ? 0.062 5.646 15.382 1.00 84.12 88 PRO A CA 1
ATOM 714 C C . PRO A 1 88 ? 1.505 5.825 15.848 1.00 84.12 88 PRO A C 1
ATOM 716 O O . PRO A 1 88 ? 2.355 6.303 15.097 1.00 84.12 88 PRO A O 1
ATOM 719 N N . ASN A 1 89 ? 1.772 5.371 17.070 1.00 71.69 89 ASN A N 1
ATOM 720 C CA . ASN A 1 89 ? 3.126 5.133 17.552 1.00 71.69 89 ASN A CA 1
ATOM 721 C C . ASN A 1 89 ? 3.459 3.654 17.319 1.00 71.69 89 ASN A C 1
ATOM 723 O O . ASN A 1 89 ? 2.606 2.799 17.557 1.00 71.69 89 ASN A O 1
ATOM 727 N N . ASP A 1 90 ? 4.696 3.355 16.916 1.00 62.84 90 ASP A N 1
ATOM 728 C CA . ASP A 1 90 ? 5.125 2.077 16.311 1.00 62.84 90 ASP A CA 1
ATOM 729 C C . ASP A 1 90 ? 4.779 0.783 17.082 1.00 62.84 90 ASP A C 1
ATOM 731 O O . ASP A 1 90 ? 4.827 -0.303 16.513 1.00 62.84 90 ASP A O 1
ATOM 735 N N . ASN A 1 91 ? 4.358 0.866 18.349 1.00 59.66 91 ASN A N 1
ATOM 736 C CA . ASN A 1 91 ? 4.074 -0.296 19.197 1.00 59.66 91 ASN A CA 1
ATOM 737 C C . ASN A 1 91 ? 2.640 -0.389 19.735 1.00 59.66 91 ASN A C 1
ATOM 739 O O . ASN A 1 91 ? 2.287 -1.407 20.331 1.00 59.66 91 ASN A O 1
ATOM 743 N N . GLN A 1 92 ? 1.808 0.639 19.563 1.00 75.62 92 GLN A N 1
ATOM 744 C CA . GLN A 1 92 ? 0.425 0.623 20.039 1.00 75.62 92 GLN A CA 1
ATOM 745 C C . GLN A 1 92 ? -0.455 1.356 19.043 1.00 75.62 92 GLN A C 1
ATOM 747 O O . GLN A 1 92 ? -0.339 2.569 18.877 1.00 75.62 92 GLN A O 1
ATOM 752 N N . ILE A 1 93 ? -1.346 0.602 18.404 1.00 90.25 93 ILE A N 1
ATOM 753 C CA . ILE A 1 93 ? -2.387 1.174 17.564 1.00 90.25 93 ILE A CA 1
ATOM 754 C C . ILE A 1 93 ? -3.752 0.978 18.206 1.00 90.25 93 ILE A C 1
ATOM 756 O O . ILE A 1 93 ? -4.000 0.039 18.961 1.00 90.25 93 ILE A O 1
ATOM 760 N N . SER A 1 94 ? -4.648 1.880 17.866 1.00 91.00 94 SER A N 1
ATOM 761 C CA . SER A 1 94 ? -5.972 2.033 18.428 1.00 91.00 94 SER A CA 1
ATOM 762 C C . SER A 1 94 ? -6.982 2.280 17.313 1.00 91.00 94 SER A C 1
ATOM 764 O O . SER A 1 94 ? -6.654 2.425 16.130 1.00 91.00 94 SER A O 1
ATOM 766 N N . LYS A 1 95 ? -8.256 2.369 17.688 1.00 89.75 95 LYS A N 1
ATOM 767 C CA . LYS A 1 95 ? -9.344 2.651 16.752 1.00 89.75 95 LYS A CA 1
ATOM 768 C C . LYS A 1 95 ? -9.271 4.065 16.147 1.00 89.75 95 LYS A C 1
ATOM 770 O O . LYS A 1 95 ? -9.752 4.261 15.035 1.00 89.75 95 LYS A O 1
ATOM 775 N N . SER A 1 96 ? -8.583 5.008 16.788 1.00 91.31 96 SER A N 1
ATOM 776 C CA . SER A 1 96 ? -8.372 6.370 16.279 1.00 91.31 96 SER A CA 1
ATOM 777 C C . SER A 1 96 ? -7.194 6.522 15.319 1.00 91.31 96 SER A C 1
ATOM 779 O O . SER A 1 96 ? -7.066 7.567 14.690 1.00 91.31 96 SER A O 1
ATOM 781 N N . ASP A 1 97 ? -6.323 5.522 15.191 1.00 94.12 97 ASP A N 1
ATOM 782 C CA . ASP A 1 97 ? -5.104 5.702 14.399 1.00 94.12 97 ASP A CA 1
ATOM 783 C C . ASP A 1 97 ? -5.334 5.619 12.889 1.00 94.12 97 ASP A C 1
ATOM 785 O O . ASP A 1 97 ? -6.033 4.727 12.400 1.00 94.12 97 ASP A O 1
ATOM 789 N N . ILE A 1 98 ? -4.710 6.534 12.153 1.00 94.25 98 ILE A N 1
ATOM 790 C CA . ILE A 1 98 ? -4.625 6.506 10.690 1.00 94.25 98 ILE A CA 1
ATOM 791 C C . ILE A 1 98 ? -3.331 5.794 10.304 1.00 94.25 98 ILE A C 1
ATOM 793 O O . ILE A 1 98 ? -2.267 6.158 10.789 1.00 94.25 98 ILE A O 1
ATOM 797 N N . LEU A 1 99 ? -3.407 4.779 9.450 1.00 95.06 99 LEU A N 1
ATOM 798 C CA . LEU A 1 99 ? -2.229 4.054 8.980 1.00 95.06 99 LEU A CA 1
ATOM 799 C C . LEU A 1 99 ? -1.628 4.729 7.744 1.00 95.06 99 LEU A C 1
ATOM 801 O O . LEU A 1 99 ? -2.225 5.626 7.149 1.00 95.06 99 LEU A O 1
ATOM 805 N N . PHE A 1 100 ? -0.434 4.288 7.361 1.00 92.94 100 PHE A N 1
ATOM 806 C CA . PHE A 1 100 ? 0.281 4.818 6.208 1.00 92.94 100 PHE A CA 1
ATOM 807 C C . PHE A 1 100 ? 0.944 3.684 5.466 1.00 92.94 100 PHE A C 1
ATOM 809 O O . PHE A 1 100 ? 1.469 2.773 6.112 1.00 92.94 100 PHE A O 1
ATOM 816 N N . PHE A 1 101 ? 0.956 3.768 4.142 1.00 93.00 101 PHE A N 1
ATOM 817 C CA . PHE A 1 101 ? 1.827 2.904 3.366 1.00 93.00 101 PHE A CA 1
ATOM 818 C C . PHE A 1 101 ? 3.288 3.133 3.778 1.00 93.00 101 PHE A C 1
ATOM 820 O O . PHE A 1 101 ? 3.669 4.263 4.118 1.00 93.00 101 PHE A O 1
ATOM 827 N N . PRO A 1 102 ? 4.101 2.065 3.817 1.00 89.94 102 PRO A N 1
ATOM 828 C CA . PRO A 1 102 ? 5.523 2.207 4.063 1.00 89.94 102 PRO A CA 1
ATOM 829 C C . PRO A 1 102 ? 6.160 2.961 2.894 1.00 89.94 102 PRO A C 1
ATOM 831 O O . PRO A 1 102 ? 5.721 2.831 1.757 1.00 89.94 102 PRO A O 1
ATOM 834 N N . ASN A 1 103 ? 7.203 3.736 3.180 1.00 86.88 103 ASN A N 1
ATOM 835 C CA . ASN A 1 103 ? 8.083 4.230 2.131 1.00 86.88 103 ASN A CA 1
ATOM 836 C C . ASN A 1 103 ? 9.034 3.096 1.751 1.00 86.88 103 ASN A C 1
ATOM 838 O O . ASN A 1 103 ? 9.843 2.673 2.580 1.00 86.88 103 ASN A O 1
ATOM 842 N N . LEU A 1 104 ? 8.898 2.611 0.526 1.00 87.31 104 LEU A N 1
ATOM 843 C CA . LEU A 1 104 ? 9.643 1.485 -0.024 1.00 87.31 104 LEU A CA 1
ATOM 844 C C . LEU A 1 104 ? 10.612 1.927 -1.117 1.00 87.31 104 LEU A C 1
ATOM 846 O O . LEU A 1 104 ? 11.204 1.087 -1.795 1.00 87.31 104 LEU A O 1
ATOM 850 N N . LEU A 1 105 ? 10.797 3.239 -1.298 1.00 77.81 105 LEU A N 1
ATOM 851 C CA . LEU A 1 105 ? 11.892 3.714 -2.123 1.00 77.81 105 LEU A CA 1
ATOM 852 C C . LEU A 1 105 ? 13.192 3.128 -1.564 1.00 77.81 105 LEU A C 1
ATOM 854 O O . LEU A 1 105 ? 13.469 3.283 -0.367 1.00 77.81 105 LEU A O 1
ATOM 858 N N . PRO A 1 106 ? 13.999 2.465 -2.410 1.00 61.03 106 PRO A N 1
ATOM 859 C CA . PRO A 1 106 ? 15.283 1.951 -1.990 1.00 61.03 106 PRO A CA 1
ATOM 860 C C . PRO A 1 106 ? 16.060 3.088 -1.338 1.00 61.03 106 PRO A C 1
ATOM 862 O O . PRO A 1 106 ? 16.242 4.142 -1.951 1.00 61.03 106 PRO A O 1
ATOM 865 N N . ASN A 1 107 ? 16.523 2.882 -0.106 1.00 50.91 107 ASN A N 1
ATOM 866 C CA . ASN A 1 107 ? 17.410 3.819 0.571 1.00 50.91 107 ASN A CA 1
ATOM 867 C C . ASN A 1 107 ? 18.771 3.758 -0.151 1.00 50.91 107 ASN A C 1
ATOM 869 O O . ASN A 1 107 ? 19.700 3.068 0.264 1.00 50.91 107 ASN A O 1
ATOM 873 N N . LYS A 1 108 ? 18.847 4.354 -1.344 1.00 48.22 108 LYS A N 1
ATOM 874 C CA . LYS A 1 108 ? 20.004 4.302 -2.230 1.00 48.22 108 LYS A CA 1
ATOM 875 C C . LYS A 1 108 ? 20.845 5.527 -1.939 1.00 48.22 108 LYS A C 1
ATOM 877 O O . LYS A 1 108 ? 20.440 6.649 -2.215 1.00 48.22 108 LYS A O 1
ATOM 882 N N . ASP A 1 109 ? 22.017 5.258 -1.376 1.00 46.66 109 ASP A N 1
ATOM 883 C CA . ASP A 1 109 ? 23.233 6.054 -1.495 1.00 46.66 109 ASP A CA 1
ATOM 884 C C . ASP A 1 109 ? 23.105 7.210 -2.511 1.00 46.66 109 ASP A C 1
ATOM 886 O O . ASP A 1 109 ? 23.178 7.017 -3.731 1.00 46.66 109 ASP A O 1
ATOM 890 N N . LEU A 1 110 ? 22.894 8.417 -1.972 1.00 45.94 110 LEU A N 1
ATOM 891 C CA . LEU A 1 110 ? 22.700 9.676 -2.701 1.00 45.94 110 LEU A CA 1
ATOM 892 C C . LEU A 1 110 ? 23.870 9.999 -3.655 1.00 45.94 110 LEU A C 1
ATOM 894 O O . LEU A 1 110 ? 23.750 10.879 -4.508 1.00 45.94 110 LEU A O 1
ATOM 898 N N . SER A 1 111 ? 24.998 9.282 -3.553 1.00 39.41 111 SER A N 1
ATOM 899 C CA . SER A 1 111 ? 26.166 9.439 -4.424 1.00 39.41 111 SER A CA 1
ATOM 900 C C . SER A 1 111 ? 25.943 8.991 -5.873 1.00 39.41 111 SER A C 1
ATOM 902 O O . SER A 1 111 ? 26.701 9.402 -6.753 1.00 39.41 111 SER A O 1
ATOM 904 N N . LYS A 1 112 ? 24.898 8.198 -6.163 1.00 43.00 112 LYS A N 1
ATOM 905 C CA . LYS A 1 112 ? 24.591 7.752 -7.537 1.00 43.00 112 LYS A CA 1
ATOM 906 C C . LYS A 1 112 ? 23.865 8.801 -8.386 1.00 43.00 112 LYS A C 1
ATOM 908 O O . LYS A 1 112 ? 23.674 8.572 -9.573 1.00 43.00 112 LYS A O 1
ATOM 913 N N . GLY A 1 113 ? 23.523 9.961 -7.819 1.00 42.16 113 GLY A N 1
ATOM 914 C CA . GLY A 1 113 ? 23.228 11.176 -8.586 1.00 42.16 113 GLY A CA 1
ATOM 915 C C . GLY A 1 113 ? 21.952 11.166 -9.433 1.00 42.16 113 GLY A C 1
ATOM 916 O O . GLY A 1 113 ? 21.819 12.021 -10.304 1.00 42.16 113 GLY A O 1
ATOM 917 N N . PHE A 1 114 ? 21.016 10.242 -9.202 1.00 49.03 114 PHE A N 1
ATOM 918 C CA . PHE A 1 114 ? 19.790 10.174 -10.004 1.00 49.03 114 PHE A CA 1
ATOM 919 C C . PHE A 1 114 ? 18.638 11.044 -9.465 1.00 49.03 114 PHE A C 1
ATOM 921 O O . PHE A 1 114 ? 17.771 11.411 -10.252 1.00 49.03 114 PHE A O 1
ATOM 928 N N . ILE A 1 115 ? 18.614 11.424 -8.174 1.00 50.59 115 ILE A N 1
ATOM 929 C CA . ILE A 1 115 ? 17.502 12.184 -7.553 1.00 50.59 115 ILE A CA 1
ATOM 930 C C . ILE A 1 115 ? 18.028 13.082 -6.409 1.00 50.59 115 ILE A C 1
ATOM 932 O O . ILE A 1 115 ? 18.968 12.702 -5.713 1.00 50.59 115 ILE A O 1
ATOM 936 N N . THR A 1 116 ? 17.437 14.269 -6.197 1.00 45.22 116 THR A N 1
ATOM 937 C CA . THR A 1 116 ? 17.738 15.160 -5.051 1.00 45.22 116 THR A CA 1
ATOM 938 C C . THR A 1 116 ? 16.622 15.134 -3.994 1.00 45.22 116 THR A C 1
ATOM 940 O O . THR A 1 116 ? 15.454 14.980 -4.338 1.00 45.22 116 THR A O 1
ATOM 943 N N . GLU A 1 117 ? 16.955 15.327 -2.708 1.00 43.16 117 GLU A N 1
ATOM 944 C CA . GLU A 1 117 ? 16.041 15.254 -1.538 1.00 43.16 117 GLU A CA 1
ATOM 945 C C . GLU A 1 117 ? 14.736 16.071 -1.648 1.00 43.16 117 GLU A C 1
ATOM 947 O O . GLU A 1 117 ? 13.757 15.769 -0.968 1.00 43.16 117 GLU A O 1
ATOM 952 N N . LYS A 1 118 ? 14.681 17.105 -2.498 1.00 42.22 118 LYS A N 1
ATOM 953 C CA . LYS A 1 118 ? 13.475 17.932 -2.688 1.00 42.22 118 LYS A CA 1
ATOM 954 C C . LYS A 1 118 ? 12.375 17.265 -3.522 1.00 42.22 118 LYS A C 1
ATOM 956 O O . LYS A 1 118 ? 11.237 17.730 -3.456 1.00 42.22 118 LYS A O 1
ATOM 961 N N . ASP A 1 119 ? 12.693 16.187 -4.236 1.00 46.44 119 ASP A N 1
ATOM 962 C CA . ASP A 1 119 ? 11.767 15.441 -5.100 1.00 46.44 119 ASP A CA 1
ATOM 963 C C . ASP A 1 119 ? 11.247 14.144 -4.445 1.00 46.44 119 ASP A C 1
ATOM 965 O O . ASP A 1 119 ? 10.508 13.379 -5.062 1.00 46.44 119 ASP A O 1
ATOM 969 N N . TYR A 1 120 ? 11.603 13.897 -3.180 1.00 54.50 120 TYR A N 1
ATOM 970 C CA . TYR A 1 120 ? 11.290 12.667 -2.451 1.00 54.50 120 TYR A CA 1
ATOM 971 C C . TYR A 1 120 ? 9.855 12.671 -1.906 1.00 54.50 120 TYR A C 1
ATOM 973 O O . TYR A 1 120 ? 9.613 12.785 -0.703 1.00 54.50 120 TYR A O 1
ATOM 981 N N . ARG A 1 121 ? 8.875 12.572 -2.805 1.00 63.00 121 ARG A N 1
ATOM 982 C CA . ARG A 1 121 ? 7.532 12.118 -2.437 1.00 63.00 121 ARG A CA 1
ATOM 983 C C . ARG A 1 121 ? 7.380 10.671 -2.891 1.00 63.00 121 ARG A C 1
ATOM 985 O O . ARG A 1 121 ? 7.179 10.459 -4.085 1.00 63.00 121 ARG A O 1
ATOM 992 N N . PRO A 1 122 ? 7.546 9.686 -1.990 1.00 73.88 122 PRO A N 1
ATOM 993 C CA . PRO A 1 122 ? 7.324 8.289 -2.333 1.00 73.88 122 PRO A CA 1
ATOM 994 C C . PRO A 1 122 ? 5.850 8.093 -2.687 1.00 73.88 122 PRO A C 1
ATOM 996 O O . PRO A 1 122 ? 4.973 8.203 -1.833 1.00 73.88 122 PRO A O 1
ATOM 999 N N . TYR A 1 123 ? 5.590 7.831 -3.961 1.00 85.62 123 TYR A N 1
ATOM 1000 C CA . TYR A 1 123 ? 4.336 7.255 -4.416 1.00 85.62 123 TYR A CA 1
ATOM 1001 C C . TYR A 1 123 ? 4.648 5.916 -5.072 1.00 85.62 123 TYR A C 1
ATOM 1003 O O . TYR A 1 123 ? 5.696 5.737 -5.696 1.00 85.62 123 TYR A O 1
ATOM 1011 N N . LEU A 1 124 ? 3.719 4.986 -4.921 1.00 89.44 124 LEU A N 1
ATOM 1012 C CA . LEU A 1 124 ? 3.872 3.584 -5.284 1.00 89.44 124 LEU A CA 1
ATOM 1013 C C . LEU A 1 124 ? 4.400 3.365 -6.711 1.00 89.44 124 LEU A C 1
ATOM 1015 O O . LEU A 1 124 ? 5.253 2.514 -6.946 1.00 89.44 124 LEU A O 1
ATOM 1019 N N . GLU A 1 125 ? 3.918 4.137 -7.685 1.00 93.00 125 GLU A N 1
ATOM 1020 C CA . GLU A 1 125 ? 4.335 3.989 -9.080 1.00 93.00 125 GLU A CA 1
ATOM 1021 C C . GLU A 1 125 ? 5.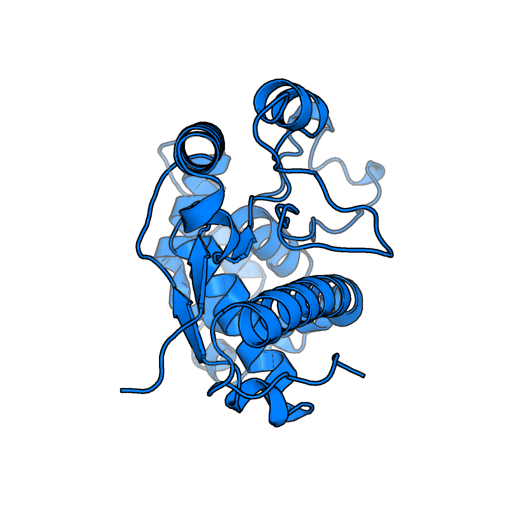821 4.328 -9.287 1.00 93.00 125 GLU A C 1
ATOM 1023 O O . GLU A 1 125 ? 6.480 3.690 -10.109 1.00 93.00 125 GLU A O 1
ATOM 1028 N N . LEU A 1 126 ? 6.359 5.298 -8.535 1.00 90.94 126 LEU A N 1
ATOM 1029 C CA . LEU A 1 126 ? 7.792 5.604 -8.532 1.00 90.94 126 LEU A CA 1
ATOM 1030 C C . LEU A 1 126 ? 8.587 4.485 -7.863 1.00 90.94 126 LEU A C 1
ATOM 1032 O O . LEU A 1 126 ? 9.633 4.105 -8.377 1.00 90.94 126 LEU A O 1
ATOM 1036 N N . GLU A 1 127 ? 8.091 3.941 -6.753 1.00 91.06 127 GLU A N 1
ATOM 1037 C CA . GLU A 1 127 ? 8.754 2.847 -6.035 1.00 91.06 127 GLU A CA 1
ATOM 1038 C C . GLU A 1 127 ? 8.919 1.606 -6.918 1.00 91.06 127 GLU A C 1
ATOM 1040 O O . GLU A 1 127 ? 10.022 1.073 -7.038 1.00 91.06 127 GLU A O 1
ATOM 1045 N N . ILE A 1 128 ? 7.856 1.211 -7.624 1.00 93.75 128 ILE A N 1
ATOM 1046 C CA . ILE A 1 128 ? 7.888 0.091 -8.573 1.00 93.75 128 ILE A CA 1
ATOM 1047 C C . ILE A 1 128 ? 8.823 0.381 -9.755 1.00 93.75 128 ILE A C 1
ATOM 1049 O O . ILE A 1 128 ? 9.564 -0.503 -10.191 1.00 93.75 128 ILE A O 1
ATOM 1053 N N . TRP A 1 129 ? 8.814 1.608 -10.281 1.00 93.38 129 TRP A N 1
ATOM 1054 C CA . TRP A 1 129 ? 9.721 2.002 -11.361 1.00 93.38 129 TRP A CA 1
ATOM 1055 C C . TRP A 1 129 ? 11.196 1.905 -10.937 1.00 93.38 129 TRP A C 1
ATOM 1057 O O . TRP A 1 129 ? 12.007 1.305 -11.646 1.00 93.38 129 TRP A O 1
ATOM 1067 N N . GLU A 1 130 ? 11.544 2.448 -9.770 1.00 90.12 130 GLU A N 1
ATOM 1068 C CA . GLU A 1 130 ? 12.912 2.446 -9.233 1.00 90.12 130 GLU A CA 1
ATOM 1069 C C . GLU A 1 130 ? 13.406 1.046 -8.852 1.00 90.12 130 GLU A C 1
ATOM 1071 O O . GLU A 1 130 ? 14.602 0.746 -8.982 1.00 90.12 130 GLU A O 1
ATOM 1076 N N . PHE A 1 131 ? 12.492 0.184 -8.405 1.00 92.75 131 PHE A N 1
ATOM 1077 C CA . PHE A 1 131 ? 12.740 -1.240 -8.220 1.00 92.75 131 PHE A CA 1
ATOM 1078 C C . PHE A 1 131 ? 13.134 -1.896 -9.549 1.00 92.75 131 PHE A C 1
ATOM 1080 O O . PHE A 1 131 ? 14.263 -2.367 -9.687 1.00 92.75 131 PHE A O 1
ATOM 1087 N N . LEU A 1 132 ? 12.270 -1.816 -10.570 1.00 93.81 132 LEU A N 1
ATOM 1088 C CA . LEU A 1 132 ? 12.511 -2.422 -11.886 1.00 93.81 132 LEU A CA 1
ATOM 1089 C C . LEU A 1 132 ? 13.799 -1.916 -12.547 1.00 93.81 132 LEU A C 1
ATOM 1091 O O . LEU A 1 132 ? 14.538 -2.689 -13.161 1.00 93.81 132 LEU A O 1
ATOM 1095 N N . LEU A 1 133 ? 14.090 -0.619 -12.416 1.00 92.31 133 LEU A N 1
ATOM 1096 C CA . LEU A 1 133 ? 15.314 -0.014 -12.940 1.00 92.31 133 LEU A CA 1
ATOM 1097 C C . LEU A 1 133 ? 16.575 -0.553 -12.233 1.00 92.31 133 LEU A C 1
ATOM 1099 O O . LEU A 1 133 ? 17.646 -0.658 -12.846 1.00 92.31 133 LEU A O 1
ATOM 1103 N N . GLY A 1 134 ? 16.442 -0.902 -10.950 1.00 90.44 134 GLY A N 1
ATOM 1104 C CA . GLY A 1 134 ? 17.495 -1.454 -10.104 1.00 90.44 134 GLY A CA 1
ATOM 1105 C C . GLY A 1 134 ? 17.889 -2.897 -10.425 1.00 90.44 134 GLY A C 1
ATOM 1106 O O . GLY A 1 134 ? 19.062 -3.227 -10.254 1.00 90.44 134 GLY A O 1
ATOM 1107 N N . LEU A 1 135 ? 16.963 -3.713 -10.937 1.00 91.75 135 LEU A N 1
ATOM 1108 C CA . LEU A 1 135 ? 17.168 -5.146 -11.197 1.00 91.75 135 LEU A CA 1
ATOM 1109 C C . LEU A 1 135 ? 18.333 -5.423 -12.151 1.00 91.75 135 LEU A C 1
ATOM 1111 O O . LEU A 1 135 ? 18.509 -4.708 -13.140 1.00 91.75 135 LEU A O 1
ATOM 1115 N N . ASP A 1 136 ? 19.120 -6.472 -11.909 1.00 91.94 136 ASP A N 1
ATOM 1116 C CA . ASP A 1 136 ? 20.175 -6.900 -12.839 1.00 91.94 136 ASP A CA 1
ATOM 1117 C C . ASP A 1 136 ? 19.592 -7.472 -14.146 1.00 91.94 136 ASP A C 1
ATOM 1119 O O . ASP A 1 136 ? 18.437 -7.875 -14.211 1.00 91.94 136 ASP A O 1
ATOM 1123 N N . VAL A 1 137 ? 20.386 -7.523 -15.221 1.00 92.06 137 VAL A N 1
ATOM 1124 C CA . VAL A 1 137 ? 19.946 -8.126 -16.493 1.00 92.06 137 VAL A CA 1
ATOM 1125 C C . VAL A 1 137 ? 19.608 -9.616 -16.373 1.00 92.06 137 VAL A C 1
ATOM 1127 O O . VAL A 1 137 ? 18.836 -10.105 -17.192 1.00 92.06 137 VAL A O 1
ATOM 1130 N N . ASN A 1 138 ? 20.174 -10.319 -15.386 1.00 92.25 138 ASN A N 1
ATOM 1131 C CA . ASN A 1 138 ? 19.927 -11.742 -15.131 1.00 92.25 138 ASN A CA 1
ATOM 1132 C C . ASN A 1 138 ? 18.999 -11.994 -13.931 1.00 92.25 138 ASN A C 1
ATOM 1134 O O . ASN A 1 138 ? 18.928 -13.128 -13.454 1.00 92.25 138 ASN A O 1
ATOM 1138 N N . ASP A 1 139 ? 18.335 -10.954 -13.423 1.00 94.50 139 ASP A N 1
ATOM 1139 C CA . ASP A 1 139 ? 17.436 -11.054 -12.273 1.00 94.50 139 ASP A CA 1
ATOM 1140 C C . ASP A 1 139 ? 16.300 -12.070 -12.505 1.00 94.50 139 ASP A C 1
ATOM 1142 O O . ASP A 1 139 ? 15.838 -12.250 -13.638 1.00 94.50 139 ASP A O 1
ATOM 1146 N N . SER A 1 140 ? 15.849 -12.740 -11.438 1.00 95.31 140 SER A N 1
ATOM 1147 C CA . SER A 1 140 ? 14.804 -13.772 -11.498 1.00 95.31 140 SER A CA 1
ATOM 1148 C C . SER A 1 140 ? 13.472 -13.229 -12.012 1.00 95.31 140 SER A C 1
ATOM 1150 O O . SER A 1 140 ? 12.720 -13.978 -12.632 1.00 95.31 140 SER A O 1
ATOM 1152 N N . PHE A 1 141 ? 13.206 -11.931 -11.850 1.00 96.38 141 PHE A N 1
ATOM 1153 C CA . PHE A 1 141 ? 12.048 -11.269 -12.444 1.00 96.38 141 PHE A CA 1
ATOM 1154 C C . PHE A 1 141 ? 11.982 -11.438 -13.972 1.00 96.38 141 PHE A C 1
ATOM 1156 O O . PHE A 1 141 ? 10.916 -11.704 -14.523 1.00 96.38 141 PHE A O 1
ATOM 1163 N N . TYR A 1 142 ? 13.117 -11.339 -14.677 1.00 95.12 142 TYR A N 1
ATOM 1164 C CA . TYR A 1 142 ? 13.152 -11.514 -16.137 1.00 95.12 142 TYR A CA 1
ATOM 1165 C C . TYR A 1 142 ? 12.994 -12.977 -16.572 1.00 95.12 142 TYR A C 1
ATOM 1167 O O . TYR A 1 142 ? 12.852 -13.242 -17.762 1.00 95.12 142 TYR A O 1
ATOM 1175 N N . GLN A 1 143 ? 13.022 -13.914 -15.622 1.00 94.31 143 GLN A N 1
ATOM 1176 C CA . GLN A 1 143 ? 12.808 -15.345 -15.838 1.00 94.31 143 GLN A CA 1
ATOM 1177 C C . GLN A 1 143 ? 11.388 -15.780 -15.439 1.00 94.31 143 GLN A C 1
ATOM 1179 O O . GLN A 1 143 ? 11.035 -16.943 -15.644 1.00 94.31 143 GLN A O 1
ATOM 1184 N N . ASP A 1 144 ? 10.570 -14.880 -14.874 1.00 96.25 144 ASP A N 1
ATOM 1185 C CA . ASP A 1 144 ? 9.166 -15.165 -14.578 1.00 96.25 144 ASP A CA 1
ATOM 1186 C C . ASP A 1 144 ? 8.449 -15.587 -15.874 1.00 96.25 144 ASP A C 1
ATOM 1188 O O . ASP A 1 144 ? 8.546 -14.865 -16.871 1.00 96.25 144 ASP A O 1
ATOM 1192 N N . PRO A 1 145 ? 7.697 -16.704 -15.905 1.00 95.00 145 PRO A N 1
ATOM 1193 C CA . PRO A 1 145 ? 7.050 -17.186 -17.126 1.00 95.00 145 PRO A CA 1
ATOM 1194 C C . PRO A 1 145 ? 6.151 -16.153 -17.820 1.00 95.00 145 PRO A C 1
ATOM 1196 O O . PRO A 1 145 ? 6.013 -16.167 -19.044 1.00 95.00 145 PRO A O 1
ATOM 1199 N N . LEU A 1 146 ? 5.520 -15.247 -17.065 1.00 94.81 146 LEU A N 1
ATOM 1200 C CA . LEU A 1 146 ? 4.672 -14.193 -17.619 1.00 94.81 146 LEU A CA 1
ATOM 1201 C C . LEU A 1 146 ? 5.492 -13.069 -18.257 1.00 94.81 146 LEU A C 1
ATOM 1203 O O . LEU A 1 146 ? 5.013 -12.472 -19.228 1.00 94.81 146 LEU A O 1
ATOM 1207 N N . ILE A 1 147 ? 6.703 -12.813 -17.758 1.00 95.44 147 ILE A N 1
ATOM 1208 C CA . ILE A 1 147 ? 7.649 -11.833 -18.303 1.00 95.44 147 ILE A CA 1
ATOM 1209 C C . ILE A 1 147 ? 8.443 -12.424 -19.467 1.00 95.44 147 ILE A C 1
ATOM 1211 O O . ILE A 1 147 ? 8.494 -11.803 -20.523 1.00 95.44 147 ILE A O 1
ATOM 1215 N N . ASP A 1 148 ? 8.967 -13.642 -19.337 1.00 91.75 148 ASP A N 1
ATOM 1216 C CA . ASP A 1 148 ? 9.714 -14.335 -20.397 1.00 91.75 148 ASP A CA 1
ATOM 1217 C C . ASP A 1 148 ? 8.836 -14.612 -21.636 1.00 91.75 148 ASP A C 1
ATOM 1219 O O . ASP A 1 148 ? 9.310 -14.653 -22.770 1.00 91.75 148 ASP A O 1
ATOM 1223 N N . SER A 1 149 ? 7.509 -14.699 -21.454 1.00 91.62 149 SER A N 1
ATOM 1224 C CA . SER A 1 149 ? 6.552 -14.817 -22.566 1.00 91.62 149 SER A CA 1
ATOM 1225 C C . SER A 1 149 ? 6.424 -13.566 -23.452 1.00 91.62 149 SER A C 1
ATOM 1227 O O . SER A 1 149 ? 5.765 -13.621 -24.495 1.00 91.62 149 SER A O 1
ATOM 1229 N N . ILE A 1 150 ? 7.007 -12.432 -23.053 1.00 90.19 150 ILE A N 1
ATOM 1230 C CA . ILE A 1 150 ? 6.989 -11.170 -23.802 1.00 90.19 150 ILE A CA 1
ATOM 1231 C C . ILE A 1 150 ? 8.427 -10.677 -24.036 1.00 90.19 150 ILE A C 1
ATOM 1233 O O . ILE A 1 150 ? 9.321 -10.999 -23.263 1.00 90.19 150 ILE A O 1
ATOM 1237 N N . PRO A 1 151 ? 8.701 -9.871 -25.082 1.00 86.81 151 PRO A N 1
ATOM 1238 C CA . PRO A 1 151 ? 10.047 -9.356 -25.356 1.00 86.81 151 PRO A CA 1
ATOM 1239 C C . PRO A 1 151 ? 10.442 -8.220 -24.388 1.00 86.81 151 PRO A C 1
ATOM 1241 O O . PRO A 1 151 ? 10.814 -7.120 -24.807 1.00 86.81 151 PRO A O 1
ATOM 1244 N N . PHE A 1 152 ? 10.330 -8.464 -23.082 1.00 89.88 152 PHE A N 1
ATOM 1245 C CA . PHE A 1 152 ? 10.584 -7.503 -22.022 1.00 89.88 152 PHE A CA 1
ATOM 1246 C C . PHE A 1 152 ? 11.870 -7.847 -21.270 1.00 89.88 152 PHE A C 1
ATOM 1248 O O . PHE A 1 152 ? 11.966 -8.835 -20.557 1.00 89.88 152 PHE A O 1
ATOM 1255 N N . TYR A 1 153 ? 12.868 -6.980 -21.428 1.00 91.25 153 TYR A N 1
ATOM 1256 C CA . TYR A 1 153 ? 14.199 -7.110 -20.832 1.00 91.25 153 TYR A CA 1
ATOM 1257 C C . TYR A 1 153 ? 14.645 -5.746 -20.306 1.00 91.25 153 TYR A C 1
ATOM 1259 O O . TYR A 1 153 ? 14.143 -4.720 -20.777 1.00 91.25 153 TYR A O 1
ATOM 1267 N N . LYS A 1 154 ? 15.673 -5.697 -19.449 1.00 92.38 154 LYS A N 1
ATOM 1268 C CA . LYS A 1 154 ? 16.200 -4.435 -18.891 1.00 92.38 154 LYS A CA 1
ATOM 1269 C C . LYS A 1 154 ? 16.459 -3.345 -19.941 1.00 92.38 154 LYS A C 1
ATOM 1271 O O . LYS A 1 154 ? 16.125 -2.181 -19.742 1.00 92.38 154 LYS A O 1
ATOM 1276 N N . ARG A 1 155 ? 17.002 -3.706 -21.112 1.00 91.31 155 ARG A N 1
ATOM 1277 C CA . ARG A 1 155 ? 17.218 -2.749 -22.217 1.00 91.31 155 ARG A CA 1
ATOM 1278 C C . ARG A 1 155 ? 15.906 -2.144 -22.733 1.00 91.31 155 ARG A C 1
ATOM 1280 O O . ARG A 1 155 ? 15.868 -0.948 -23.014 1.00 91.31 155 ARG A O 1
ATOM 1287 N N . ASN A 1 156 ? 14.860 -2.959 -22.872 1.00 90.69 156 ASN A N 1
ATOM 1288 C CA . ASN A 1 156 ? 13.536 -2.511 -23.307 1.00 90.69 156 ASN A CA 1
ATOM 1289 C C . ASN A 1 156 ? 12.864 -1.641 -22.242 1.00 90.69 156 ASN A C 1
ATOM 1291 O O . ASN A 1 156 ? 12.288 -0.624 -22.614 1.00 90.69 156 ASN A O 1
ATOM 1295 N N . LEU A 1 157 ? 12.985 -1.990 -20.954 1.00 91.25 157 LEU A N 1
ATOM 1296 C CA . LEU A 1 157 ? 12.513 -1.166 -19.834 1.00 91.25 157 LEU A CA 1
ATOM 1297 C C . LEU A 1 157 ? 13.095 0.252 -19.915 1.00 91.25 157 LEU A C 1
ATOM 1299 O O . LEU A 1 157 ? 12.348 1.223 -19.898 1.00 91.25 157 LEU A O 1
ATOM 1303 N N . ILE A 1 158 ? 14.419 0.370 -20.069 1.00 89.31 158 ILE A N 1
ATOM 1304 C CA . ILE A 1 158 ? 15.105 1.670 -20.157 1.00 89.31 158 ILE A CA 1
ATOM 1305 C C . ILE A 1 158 ? 14.692 2.421 -21.430 1.00 89.31 158 ILE A C 1
ATOM 1307 O O . ILE A 1 158 ? 14.376 3.606 -21.386 1.00 89.31 158 ILE A O 1
ATOM 1311 N N . SER A 1 159 ? 14.670 1.729 -22.572 1.00 90.69 159 SER A N 1
ATOM 1312 C CA . SER A 1 159 ? 14.401 2.356 -23.875 1.00 90.69 159 SER A CA 1
ATOM 1313 C C . SER A 1 159 ? 12.942 2.790 -24.047 1.00 90.69 159 SER A C 1
ATOM 1315 O O . SER A 1 159 ? 12.677 3.691 -24.837 1.00 90.69 159 SER A O 1
ATOM 1317 N N . ASN A 1 160 ? 12.014 2.167 -23.314 1.00 91.44 160 ASN A N 1
ATOM 1318 C CA . ASN A 1 160 ? 10.575 2.450 -23.337 1.00 91.44 160 ASN A CA 1
ATOM 1319 C C . ASN A 1 160 ? 10.059 2.957 -21.976 1.00 91.44 160 ASN A C 1
ATOM 1321 O O . ASN A 1 160 ? 8.881 2.802 -21.656 1.00 91.44 160 ASN A O 1
ATOM 1325 N N . GLY A 1 161 ? 10.945 3.531 -21.159 1.00 92.62 161 GLY A N 1
ATOM 1326 C CA . GLY A 1 161 ? 10.611 4.036 -19.830 1.00 92.62 161 GLY A CA 1
ATOM 1327 C C . GLY A 1 161 ? 9.790 5.336 -19.851 1.00 92.62 161 GLY A C 1
ATOM 1328 O O . GLY A 1 161 ? 9.474 5.868 -20.924 1.00 92.62 161 GLY A O 1
ATOM 1329 N N . PRO A 1 162 ? 9.482 5.902 -18.669 1.00 93.88 162 PRO A N 1
ATOM 1330 C CA . PRO A 1 162 ? 8.726 7.143 -18.500 1.00 93.88 162 PRO A CA 1
ATOM 1331 C C . PRO A 1 162 ? 9.222 8.321 -19.356 1.00 93.88 162 PRO A C 1
ATOM 1333 O O . PRO A 1 162 ? 8.424 9.114 -19.854 1.00 93.88 162 PRO A O 1
ATOM 1336 N N . ASP A 1 163 ? 10.524 8.435 -19.614 1.00 91.50 163 ASP A N 1
ATOM 1337 C CA . ASP A 1 163 ? 11.063 9.560 -20.387 1.00 91.50 163 ASP A CA 1
ATOM 1338 C C . ASP A 1 163 ? 10.630 9.585 -21.858 1.00 91.50 163 ASP A C 1
ATOM 1340 O O . ASP A 1 163 ? 10.638 10.647 -22.487 1.00 91.50 163 ASP A O 1
ATOM 1344 N N . THR A 1 164 ? 10.157 8.458 -22.395 1.00 94.06 164 THR A N 1
ATOM 1345 C CA . THR A 1 164 ? 9.625 8.378 -23.764 1.00 94.06 164 THR A CA 1
ATOM 1346 C C . THR A 1 164 ? 8.291 9.110 -23.947 1.00 94.06 164 THR A C 1
ATOM 1348 O O . THR A 1 164 ? 7.921 9.480 -25.068 1.00 94.06 164 THR A O 1
ATOM 1351 N N . TYR A 1 165 ? 7.569 9.392 -22.858 1.00 93.31 165 TYR A N 1
ATOM 1352 C CA . TYR A 1 165 ? 6.313 10.129 -22.909 1.00 93.31 165 TYR A CA 1
ATOM 1353 C C . TYR A 1 165 ? 6.558 11.626 -23.146 1.00 93.31 165 TYR A C 1
ATOM 1355 O O . TYR A 1 165 ? 7.247 12.314 -22.392 1.00 93.31 165 TYR A O 1
ATOM 1363 N N . LYS A 1 166 ? 5.935 12.166 -24.203 1.00 92.12 166 LYS A N 1
ATOM 1364 C CA . LYS A 1 166 ? 6.154 13.552 -24.665 1.00 92.12 166 LYS A CA 1
ATOM 1365 C C . LYS A 1 166 ? 5.517 14.635 -23.787 1.00 92.12 166 LYS A C 1
ATOM 1367 O O . LYS A 1 166 ? 5.900 15.795 -23.892 1.00 92.12 166 LYS A O 1
ATOM 1372 N N . LYS A 1 167 ? 4.502 14.296 -22.988 1.00 91.12 167 LYS A N 1
ATOM 1373 C CA . LYS A 1 167 ? 3.701 15.254 -22.207 1.00 91.12 167 LYS A CA 1
ATOM 1374 C C . LYS A 1 167 ? 3.752 14.909 -20.722 1.00 91.12 167 LYS A C 1
ATOM 1376 O O . LYS A 1 167 ? 3.776 13.735 -20.375 1.00 91.12 167 LYS A O 1
ATOM 1381 N N . GLY A 1 168 ? 3.671 15.937 -19.880 1.00 89.12 168 GLY A N 1
ATOM 1382 C CA . GLY A 1 168 ? 3.669 15.806 -18.424 1.00 89.12 168 GLY A CA 1
ATOM 1383 C C . GLY A 1 168 ? 5.041 16.049 -17.793 1.00 89.12 168 GLY A C 1
ATOM 1384 O O . GLY A 1 168 ? 6.069 16.008 -18.468 1.00 89.12 168 GLY A O 1
ATOM 1385 N N . ASN A 1 169 ? 5.029 16.339 -16.493 1.00 89.06 169 ASN A N 1
ATOM 1386 C CA . ASN A 1 169 ? 6.224 16.316 -15.652 1.00 89.06 169 ASN A CA 1
ATOM 1387 C C . ASN A 1 169 ? 6.654 14.857 -15.386 1.00 89.06 169 ASN A C 1
ATOM 1389 O O . ASN A 1 169 ? 5.958 13.929 -15.797 1.00 89.06 169 ASN A O 1
ATOM 1393 N N . SER A 1 170 ? 7.787 14.661 -14.705 1.00 88.38 170 SER A N 1
ATOM 1394 C CA . SER A 1 170 ? 8.314 13.323 -14.383 1.00 88.38 170 SER A CA 1
ATOM 1395 C C . SER A 1 170 ? 7.254 12.416 -13.739 1.00 88.38 170 SER A C 1
ATOM 1397 O O . SER A 1 170 ? 6.982 11.327 -14.238 1.00 88.38 170 SER A O 1
ATOM 1399 N N . GLU A 1 171 ? 6.546 12.922 -12.726 1.00 88.19 171 GLU A N 1
ATOM 1400 C CA . GLU A 1 171 ? 5.486 12.182 -12.034 1.00 88.19 171 GLU A CA 1
ATOM 1401 C C . GLU A 1 171 ? 4.366 11.718 -12.975 1.00 88.19 171 GLU A C 1
ATOM 1403 O O . GLU A 1 171 ? 4.022 10.537 -13.010 1.00 88.19 171 GLU A O 1
ATOM 1408 N N . ASN A 1 172 ? 3.829 12.618 -13.803 1.00 90.94 172 ASN A N 1
ATOM 1409 C CA . ASN A 1 172 ? 2.775 12.279 -14.760 1.00 90.94 172 ASN A CA 1
ATOM 1410 C C . ASN A 1 172 ? 3.230 11.211 -15.761 1.00 90.94 172 ASN A C 1
ATOM 1412 O O . ASN A 1 172 ? 2.424 10.383 -16.188 1.00 90.94 172 ASN A O 1
ATOM 1416 N N . LYS A 1 173 ? 4.507 11.231 -16.151 1.00 93.81 173 LYS A N 1
ATOM 1417 C CA . LYS A 1 173 ? 5.075 10.247 -17.073 1.00 93.81 173 LYS A CA 1
ATOM 1418 C C . LYS A 1 173 ? 5.234 8.879 -16.416 1.00 93.81 173 LYS A C 1
ATOM 1420 O O . LYS A 1 173 ? 4.878 7.887 -17.042 1.00 93.81 173 LYS A O 1
ATOM 1425 N N . ILE A 1 174 ? 5.699 8.823 -15.167 1.00 93.50 174 ILE A N 1
ATOM 1426 C CA . ILE A 1 174 ? 5.821 7.574 -14.397 1.00 93.50 174 ILE A CA 1
ATOM 1427 C C . ILE A 1 174 ? 4.442 6.952 -14.181 1.00 93.50 174 ILE A C 1
ATOM 1429 O O . ILE A 1 174 ? 4.233 5.789 -14.517 1.00 93.50 174 ILE A O 1
ATOM 1433 N N . LYS A 1 175 ? 3.466 7.746 -13.728 1.00 92.44 175 LYS A N 1
ATOM 1434 C CA . LYS A 1 175 ? 2.078 7.289 -13.550 1.00 92.44 175 LYS A CA 1
ATOM 1435 C C . LYS A 1 175 ? 1.475 6.772 -14.853 1.00 92.44 175 LYS A C 1
ATOM 1437 O O . LYS A 1 175 ? 0.786 5.755 -14.865 1.00 92.44 175 LYS A O 1
ATOM 1442 N N . LYS A 1 176 ? 1.757 7.443 -15.973 1.00 95.00 176 LYS A N 1
ATOM 1443 C CA . LYS A 1 176 ? 1.309 6.980 -17.288 1.00 95.00 176 LYS A CA 1
ATOM 1444 C C . LYS A 1 176 ? 1.988 5.675 -17.708 1.00 95.00 176 LYS A C 1
ATOM 1446 O O . LYS A 1 176 ? 1.295 4.781 -18.188 1.00 95.00 176 LYS A O 1
ATOM 1451 N N . TRP A 1 177 ? 3.302 5.563 -17.523 1.00 95.94 177 TRP A N 1
ATOM 1452 C CA . TRP A 1 177 ? 4.052 4.342 -17.810 1.00 95.94 177 TRP A CA 1
ATOM 1453 C C . TRP A 1 177 ? 3.503 3.157 -17.015 1.00 95.94 177 TRP A C 1
ATOM 1455 O O . TRP A 1 177 ? 3.244 2.109 -17.599 1.00 95.94 177 TRP A O 1
ATOM 1465 N N . PHE A 1 178 ? 3.246 3.349 -15.720 1.00 95.62 178 PHE A N 1
ATOM 1466 C CA . PHE A 1 178 ? 2.675 2.333 -14.839 1.00 95.62 178 PHE A CA 1
ATOM 1467 C C . PHE A 1 178 ? 1.347 1.788 -15.385 1.00 95.62 178 PHE A C 1
ATOM 1469 O O . PHE A 1 178 ? 1.191 0.580 -15.539 1.00 95.62 178 PHE A O 1
ATOM 1476 N N . ILE A 1 179 ? 0.421 2.680 -15.762 1.00 94.69 179 ILE A N 1
ATOM 1477 C CA . ILE A 1 179 ? -0.892 2.305 -16.314 1.00 94.69 179 ILE A CA 1
ATOM 1478 C C . ILE A 1 179 ? -0.748 1.575 -17.655 1.00 94.69 179 ILE A C 1
ATOM 1480 O O . ILE A 1 179 ? -1.370 0.536 -17.869 1.00 94.69 179 ILE A O 1
ATOM 1484 N N . ASP A 1 180 ? 0.066 2.108 -18.569 1.00 95.81 180 ASP A N 1
ATOM 1485 C CA . ASP A 1 180 ? 0.239 1.524 -19.903 1.00 95.81 180 ASP A CA 1
ATOM 1486 C C . ASP A 1 180 ? 0.933 0.142 -19.844 1.00 95.81 180 ASP A C 1
ATOM 1488 O O . ASP A 1 180 ? 0.771 -0.664 -20.761 1.00 95.81 180 ASP A O 1
ATOM 1492 N N . ASN A 1 181 ? 1.675 -0.151 -18.766 1.00 95.62 181 ASN A N 1
ATOM 1493 C CA . ASN A 1 181 ? 2.448 -1.383 -18.569 1.00 95.62 181 ASN A CA 1
ATOM 1494 C C . ASN A 1 181 ? 1.907 -2.259 -17.423 1.00 95.62 181 ASN A C 1
ATOM 1496 O O . ASN A 1 181 ? 2.657 -3.050 -16.849 1.00 95.62 181 ASN A O 1
ATOM 1500 N N . GLN A 1 182 ? 0.606 -2.172 -17.115 1.00 94.81 182 GLN A N 1
ATOM 1501 C CA . GLN A 1 182 ? -0.006 -2.842 -15.958 1.00 94.81 182 GLN A CA 1
ATOM 1502 C C . GLN A 1 182 ? 0.317 -4.344 -15.867 1.00 94.81 182 GLN A C 1
ATOM 1504 O O . GLN A 1 182 ? 0.599 -4.838 -14.786 1.00 94.81 182 GLN A O 1
ATOM 1509 N N . ARG A 1 183 ? 0.367 -5.072 -16.993 1.00 94.19 183 ARG A N 1
ATOM 1510 C CA . ARG A 1 183 ? 0.710 -6.508 -16.994 1.00 94.19 183 ARG A CA 1
ATOM 1511 C C . ARG A 1 183 ? 2.113 -6.789 -16.442 1.00 94.19 183 ARG A C 1
ATOM 1513 O O . ARG A 1 183 ? 2.309 -7.804 -15.790 1.00 94.19 183 ARG A O 1
ATOM 1520 N N . ILE A 1 184 ? 3.082 -5.921 -16.731 1.00 95.81 184 ILE A N 1
ATOM 1521 C CA . ILE A 1 184 ? 4.450 -6.036 -16.205 1.00 95.81 184 ILE A CA 1
ATOM 1522 C C . ILE A 1 184 ? 4.442 -5.690 -14.716 1.00 95.81 184 ILE A C 1
ATOM 1524 O O . ILE A 1 184 ? 5.033 -6.402 -13.913 1.00 95.81 184 ILE A O 1
ATOM 1528 N N . VAL A 1 185 ? 3.734 -4.620 -14.355 1.00 96.88 185 VAL A N 1
ATOM 1529 C CA . VAL A 1 185 ? 3.590 -4.136 -12.978 1.00 96.88 185 VAL A CA 1
ATOM 1530 C C . VAL A 1 185 ? 2.927 -5.178 -12.065 1.00 96.88 185 VAL A C 1
ATOM 1532 O O . VAL A 1 185 ? 3.395 -5.391 -10.951 1.00 96.88 185 VAL A O 1
ATOM 1535 N N . ASP A 1 186 ? 1.890 -5.867 -12.545 1.00 96.56 186 ASP A N 1
ATOM 1536 C CA . ASP A 1 186 ? 1.179 -6.923 -11.811 1.00 96.56 186 ASP A CA 1
ATOM 1537 C C . ASP A 1 186 ? 2.073 -8.131 -11.500 1.00 96.56 186 ASP A C 1
ATOM 1539 O O . ASP A 1 186 ? 1.844 -8.821 -10.511 1.00 96.56 186 ASP A O 1
ATOM 1543 N N . VAL A 1 187 ? 3.099 -8.391 -12.315 1.00 96.88 187 VAL A N 1
ATOM 1544 C CA . VAL A 1 187 ? 4.108 -9.417 -12.008 1.00 96.88 187 VAL A CA 1
ATOM 1545 C C . VAL A 1 187 ? 5.179 -8.844 -11.084 1.00 96.88 187 VAL A C 1
ATOM 1547 O O . VAL A 1 187 ? 5.514 -9.448 -10.066 1.00 96.88 187 VAL A O 1
ATOM 1550 N N . ALA A 1 188 ? 5.676 -7.647 -11.405 1.00 96.75 188 ALA A N 1
ATOM 1551 C CA . ALA A 1 188 ? 6.740 -6.976 -10.668 1.00 96.75 188 ALA A CA 1
ATOM 1552 C C . ALA A 1 188 ? 6.396 -6.763 -9.190 1.00 96.75 188 ALA A C 1
ATOM 1554 O O . ALA A 1 188 ? 7.285 -6.838 -8.350 1.00 96.75 188 ALA A O 1
ATOM 1555 N N . VAL A 1 189 ? 5.120 -6.531 -8.861 1.00 97.19 189 VAL A N 1
ATOM 1556 C CA . VAL A 1 189 ? 4.689 -6.263 -7.483 1.00 97.19 189 VAL A CA 1
ATOM 1557 C C . VAL A 1 189 ? 5.036 -7.400 -6.518 1.00 97.19 189 VAL A C 1
ATOM 1559 O O . VAL A 1 189 ? 5.379 -7.116 -5.378 1.00 97.19 189 VAL A O 1
ATOM 1562 N N . ASN A 1 190 ? 5.015 -8.665 -6.957 1.00 96.31 190 ASN A N 1
ATOM 1563 C CA . ASN A 1 190 ? 5.364 -9.795 -6.088 1.00 96.31 190 ASN A CA 1
ATOM 1564 C C . ASN A 1 190 ? 6.854 -9.782 -5.731 1.00 96.31 190 ASN A C 1
ATOM 1566 O O . ASN A 1 190 ? 7.195 -9.854 -4.557 1.00 96.31 190 ASN A O 1
ATOM 1570 N N . TYR A 1 191 ? 7.721 -9.599 -6.729 1.00 96.81 191 TYR A N 1
ATOM 1571 C CA . TYR A 1 191 ? 9.167 -9.476 -6.525 1.00 96.81 191 TYR A CA 1
ATOM 1572 C C . TYR A 1 191 ? 9.523 -8.220 -5.717 1.00 96.81 191 TYR A C 1
ATOM 1574 O O . TYR A 1 191 ? 10.410 -8.238 -4.870 1.00 96.81 191 TYR A O 1
ATOM 1582 N N . PHE A 1 192 ? 8.792 -7.127 -5.935 1.00 96.00 192 PHE A N 1
ATOM 1583 C CA . PHE A 1 192 ? 8.949 -5.900 -5.164 1.00 96.00 192 PHE A CA 1
ATOM 1584 C C . PHE A 1 192 ? 8.568 -6.086 -3.689 1.00 96.00 192 PHE A C 1
ATOM 1586 O O . PHE A 1 192 ? 9.266 -5.582 -2.808 1.00 96.00 192 PHE A O 1
ATOM 1593 N N . ILE A 1 193 ? 7.476 -6.806 -3.406 1.00 96.25 193 ILE A N 1
ATOM 1594 C CA . ILE A 1 193 ? 7.081 -7.158 -2.036 1.00 96.25 193 ILE A CA 1
ATOM 1595 C C . ILE A 1 193 ? 8.129 -8.075 -1.403 1.00 96.25 193 ILE A C 1
ATOM 1597 O O . ILE A 1 193 ? 8.458 -7.859 -0.242 1.00 96.25 193 ILE A O 1
ATOM 1601 N N . GLU A 1 194 ? 8.668 -9.043 -2.145 1.00 95.50 194 GLU A N 1
ATOM 1602 C CA . GLU A 1 194 ? 9.734 -9.940 -1.682 1.00 95.50 194 GLU A CA 1
ATOM 1603 C C . GLU A 1 194 ? 11.005 -9.166 -1.288 1.00 95.50 194 GLU A C 1
ATOM 1605 O O . GLU A 1 194 ? 11.506 -9.328 -0.177 1.00 95.50 194 GLU A O 1
ATOM 1610 N N . GLU A 1 195 ? 11.491 -8.241 -2.126 1.00 93.81 195 GLU A N 1
ATOM 1611 C CA . GLU A 1 195 ? 12.667 -7.416 -1.791 1.00 93.81 195 GLU A CA 1
ATOM 1612 C C . GLU A 1 195 ? 12.419 -6.522 -0.558 1.00 93.81 195 GLU A C 1
ATOM 1614 O O . GLU A 1 195 ? 13.340 -6.205 0.198 1.00 93.81 195 GLU A O 1
ATOM 1619 N N . ASN A 1 196 ? 11.159 -6.152 -0.315 1.00 93.12 196 ASN A N 1
ATOM 1620 C CA . ASN A 1 196 ? 10.740 -5.280 0.781 1.00 93.12 196 ASN A CA 1
ATOM 1621 C C . ASN A 1 196 ? 9.979 -6.020 1.893 1.00 93.12 196 ASN A C 1
ATOM 1623 O O . ASN A 1 196 ? 9.234 -5.391 2.658 1.00 93.12 196 ASN A O 1
ATOM 1627 N N . GLU A 1 197 ? 10.168 -7.339 2.009 1.00 94.44 197 GLU A N 1
ATOM 1628 C CA . GLU A 1 197 ? 9.274 -8.219 2.769 1.00 94.44 197 GLU A CA 1
ATOM 1629 C C . GLU A 1 197 ? 9.070 -7.734 4.205 1.00 94.44 197 GLU A C 1
ATOM 1631 O O . GLU A 1 197 ? 7.937 -7.587 4.660 1.00 94.44 197 GLU A O 1
ATOM 1636 N N . LEU A 1 198 ? 10.157 -7.398 4.907 1.00 93.00 198 LEU A N 1
ATOM 1637 C CA . LEU A 1 198 ? 10.101 -6.945 6.298 1.00 93.00 198 LEU A CA 1
ATOM 1638 C C . LEU A 1 198 ? 9.259 -5.670 6.467 1.00 93.00 198 LEU A C 1
ATOM 1640 O O . LEU A 1 198 ? 8.456 -5.579 7.397 1.00 93.00 198 LEU A O 1
ATOM 1644 N N . ALA A 1 199 ? 9.431 -4.683 5.585 1.00 92.06 199 ALA A N 1
ATOM 1645 C CA . ALA A 1 199 ? 8.714 -3.412 5.666 1.00 92.06 199 ALA A CA 1
ATOM 1646 C C . ALA A 1 199 ? 7.220 -3.596 5.362 1.00 92.06 199 ALA A C 1
ATOM 1648 O O . ALA A 1 199 ? 6.369 -3.097 6.106 1.00 92.06 199 ALA A O 1
ATOM 1649 N N . VAL A 1 200 ? 6.897 -4.368 4.318 1.00 95.50 200 VAL A N 1
ATOM 1650 C CA . VAL A 1 200 ? 5.510 -4.673 3.938 1.00 95.50 200 VAL A CA 1
ATOM 1651 C C . VAL A 1 200 ? 4.825 -5.511 5.015 1.00 95.50 200 VAL A C 1
ATOM 1653 O O . VAL A 1 200 ? 3.707 -5.194 5.418 1.00 95.50 200 VAL A O 1
ATOM 1656 N N . LYS A 1 201 ? 5.501 -6.528 5.551 1.00 95.50 201 LYS A N 1
ATOM 1657 C CA . LYS A 1 201 ? 5.003 -7.371 6.644 1.00 95.50 201 LYS A CA 1
ATOM 1658 C C . LYS A 1 201 ? 4.705 -6.562 7.904 1.00 95.50 201 LYS A C 1
ATOM 1660 O O . LYS A 1 201 ? 3.629 -6.708 8.484 1.00 95.50 201 LYS A O 1
ATOM 1665 N N . ASN A 1 202 ? 5.614 -5.674 8.310 1.00 93.69 202 ASN A N 1
ATOM 1666 C CA . ASN A 1 202 ? 5.394 -4.792 9.458 1.00 93.69 202 ASN A CA 1
ATOM 1667 C C . ASN A 1 202 ? 4.162 -3.904 9.252 1.00 93.69 202 ASN A C 1
ATOM 1669 O O . ASN A 1 202 ? 3.323 -3.795 10.147 1.00 93.69 202 ASN A O 1
ATOM 1673 N N . PHE A 1 203 ? 4.010 -3.329 8.057 1.00 94.94 203 PHE A N 1
ATOM 1674 C CA . PHE A 1 203 ? 2.823 -2.562 7.693 1.00 94.94 203 PHE A CA 1
ATOM 1675 C C . PHE A 1 203 ? 1.540 -3.410 7.737 1.00 94.94 203 PHE A C 1
ATOM 1677 O O . PHE A 1 203 ? 0.558 -3.002 8.360 1.00 94.94 203 PHE A O 1
ATOM 1684 N N . LEU A 1 204 ? 1.538 -4.608 7.148 1.00 96.88 204 LEU A N 1
ATOM 1685 C CA . LEU A 1 204 ? 0.377 -5.499 7.179 1.00 96.88 204 LEU A CA 1
ATOM 1686 C C . LEU A 1 204 ? 0.012 -5.926 8.604 1.00 96.88 204 LEU A C 1
ATOM 1688 O O . LEU A 1 204 ? -1.173 -6.000 8.921 1.00 96.88 204 LEU A O 1
ATOM 1692 N N . ASN A 1 205 ? 0.984 -6.110 9.498 1.00 95.50 205 ASN A N 1
ATOM 1693 C CA . ASN A 1 205 ? 0.708 -6.364 10.912 1.00 95.50 205 ASN A CA 1
ATOM 1694 C C . ASN A 1 205 ? -0.014 -5.189 11.591 1.00 95.50 205 ASN A C 1
ATOM 1696 O O . ASN A 1 205 ? -0.883 -5.417 12.435 1.00 95.50 205 ASN A O 1
ATOM 1700 N N . LEU A 1 206 ? 0.246 -3.938 11.192 1.00 95.06 206 LEU A N 1
ATOM 1701 C CA . LEU A 1 206 ? -0.556 -2.790 11.641 1.00 95.06 206 LEU A CA 1
ATOM 1702 C C . LEU A 1 206 ? -1.987 -2.853 11.087 1.00 95.06 206 LEU A C 1
ATOM 1704 O O . LEU A 1 206 ? -2.946 -2.617 11.825 1.00 95.06 206 LEU A O 1
ATOM 1708 N N . VAL A 1 207 ? -2.154 -3.226 9.815 1.00 96.44 207 VAL A N 1
ATOM 1709 C CA . VAL A 1 207 ? -3.481 -3.414 9.201 1.00 96.44 207 VAL A CA 1
ATOM 1710 C C . VAL A 1 207 ? -4.268 -4.516 9.921 1.00 96.44 207 VAL A C 1
ATOM 1712 O O . VAL A 1 207 ? -5.432 -4.309 10.267 1.00 96.44 207 VAL A O 1
ATOM 1715 N N . ILE A 1 208 ? -3.637 -5.655 10.220 1.00 96.50 208 ILE A N 1
ATOM 1716 C CA . ILE A 1 208 ? -4.236 -6.788 10.943 1.00 96.50 208 ILE A CA 1
ATOM 1717 C C . ILE A 1 208 ? -4.633 -6.379 12.362 1.00 96.50 208 ILE A C 1
ATOM 1719 O O . ILE A 1 208 ? -5.770 -6.613 12.776 1.00 96.50 208 ILE A O 1
ATOM 1723 N N . LYS A 1 209 ? -3.745 -5.707 13.104 1.00 95.38 209 LYS A N 1
ATOM 1724 C CA . LYS A 1 209 ? -4.066 -5.178 14.440 1.00 95.38 209 LYS A CA 1
ATOM 1725 C C . LYS A 1 209 ? -5.282 -4.253 14.390 1.00 95.38 209 LYS A C 1
ATOM 1727 O O . LYS A 1 209 ? -6.187 -4.380 15.215 1.00 95.38 209 LYS A O 1
ATOM 1732 N N . LYS A 1 210 ? -5.346 -3.362 13.395 1.00 95.75 210 LYS A N 1
ATOM 1733 C CA . LYS A 1 210 ? -6.447 -2.405 13.240 1.00 95.75 210 LYS A CA 1
ATOM 1734 C C . LYS A 1 210 ? -7.751 -3.128 12.921 1.00 95.75 210 LYS A C 1
ATOM 1736 O O . LYS A 1 210 ? -8.774 -2.849 13.546 1.00 95.75 210 LYS A O 1
ATOM 1741 N N . TYR A 1 211 ? -7.697 -4.088 12.000 1.00 96.62 211 TYR A N 1
ATOM 1742 C CA . TYR A 1 211 ? -8.812 -4.967 11.673 1.00 96.62 211 TYR A CA 1
ATOM 1743 C C . TYR A 1 211 ? -9.337 -5.680 12.923 1.00 96.62 211 TYR A C 1
ATOM 1745 O O . TYR A 1 211 ? -10.530 -5.609 13.205 1.00 96.62 211 TYR A O 1
ATOM 1753 N N . ASN A 1 212 ? -8.456 -6.280 13.726 1.00 95.94 212 ASN A N 1
ATOM 1754 C CA . ASN A 1 212 ? -8.832 -7.004 14.940 1.00 95.94 212 ASN A CA 1
ATOM 1755 C C . ASN A 1 212 ? -9.518 -6.104 15.977 1.00 95.94 212 ASN A C 1
ATOM 1757 O O . ASN A 1 212 ? -10.531 -6.507 16.548 1.00 95.94 212 ASN A O 1
ATOM 1761 N N . ILE A 1 213 ? -9.028 -4.876 16.180 1.00 95.31 213 ILE A N 1
ATOM 1762 C CA . ILE A 1 213 ? -9.659 -3.882 17.069 1.00 95.31 213 ILE A CA 1
ATOM 1763 C C . ILE A 1 213 ? -11.083 -3.545 16.595 1.00 95.31 213 ILE A C 1
ATOM 1765 O O . ILE A 1 213 ? -12.023 -3.470 17.395 1.00 95.31 213 ILE A O 1
ATOM 1769 N N . ILE A 1 214 ? -11.266 -3.345 15.289 1.00 95.56 214 ILE A N 1
ATOM 1770 C CA . ILE A 1 214 ? -12.574 -3.029 14.699 1.00 95.56 214 ILE A CA 1
ATOM 1771 C C . ILE A 1 214 ? -13.517 -4.237 14.794 1.00 95.56 214 ILE A C 1
ATOM 1773 O O . ILE A 1 214 ? -14.662 -4.093 15.216 1.00 95.56 214 ILE A O 1
ATOM 1777 N N . VAL A 1 215 ? -13.038 -5.440 14.476 1.00 95.31 215 VAL A N 1
ATOM 1778 C CA . VAL A 1 215 ? -13.805 -6.689 14.585 1.00 95.31 215 VAL A CA 1
ATOM 1779 C C . VAL A 1 215 ? -14.293 -6.914 16.011 1.00 95.31 215 VAL A C 1
ATOM 1781 O O . VAL A 1 215 ? -15.490 -7.092 16.220 1.00 95.31 215 VAL A O 1
ATOM 1784 N N . GLN A 1 216 ? -13.403 -6.824 16.999 1.00 94.25 216 GLN A N 1
ATOM 1785 C CA . GLN A 1 216 ? -13.756 -7.041 18.403 1.00 94.25 216 GLN A CA 1
ATOM 1786 C C . GLN A 1 216 ? -14.768 -6.012 18.924 1.00 94.25 216 GLN A C 1
ATOM 1788 O O . GLN A 1 216 ? -15.635 -6.358 19.721 1.00 94.25 216 GLN A O 1
ATOM 1793 N N . SER A 1 217 ? -14.675 -4.755 18.476 1.00 92.06 217 SER A N 1
ATOM 1794 C CA . SER A 1 217 ? -15.534 -3.672 18.973 1.00 92.06 217 SER A CA 1
ATOM 1795 C C . SER A 1 217 ? -16.831 -3.465 18.185 1.00 92.06 217 SER A C 1
ATOM 1797 O O . SER A 1 217 ? -17.753 -2.837 18.700 1.00 92.06 217 SER A O 1
ATOM 1799 N N . THR A 1 218 ? -16.917 -3.914 16.930 1.00 92.44 218 THR A N 1
ATOM 1800 C CA . THR A 1 218 ? -18.005 -3.517 16.010 1.00 92.44 218 THR A CA 1
ATOM 1801 C C . THR A 1 218 ? -18.560 -4.670 15.182 1.00 92.44 218 THR A C 1
ATOM 1803 O O . THR A 1 218 ? -19.749 -4.664 14.864 1.00 92.44 218 THR A O 1
ATOM 1806 N N . TYR A 1 219 ? -17.751 -5.686 14.874 1.00 90.75 219 TYR A N 1
ATOM 1807 C CA . TYR A 1 219 ? -18.173 -6.824 14.054 1.00 90.75 219 TYR A CA 1
ATOM 1808 C C . TYR A 1 219 ? -17.860 -8.166 14.737 1.00 90.75 219 TYR A C 1
ATOM 1810 O O . TYR A 1 219 ? -17.078 -8.947 14.194 1.00 90.75 219 TYR A O 1
ATOM 1818 N N . PRO A 1 220 ? -18.478 -8.482 15.894 1.00 86.12 220 PRO A N 1
ATOM 1819 C CA . PRO A 1 220 ? -18.165 -9.688 16.673 1.00 86.12 220 PRO A CA 1
ATOM 1820 C C . PRO A 1 220 ? -18.437 -11.013 15.934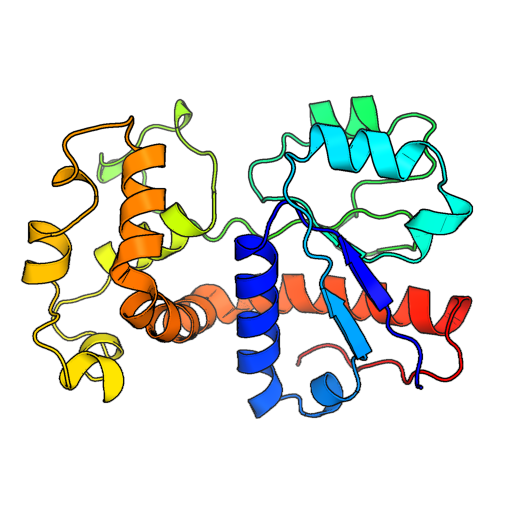 1.00 86.12 220 PRO A C 1
ATOM 1822 O O . PRO A 1 220 ? -18.002 -12.072 16.373 1.00 86.12 220 PRO A O 1
ATOM 1825 N N . GLN A 1 221 ? -19.158 -10.974 14.811 1.00 90.56 221 GLN A N 1
ATOM 1826 C CA . GLN A 1 221 ? -19.382 -12.108 13.910 1.00 90.56 221 GLN A CA 1
ATOM 1827 C C . GLN A 1 221 ? -18.206 -12.396 12.959 1.00 90.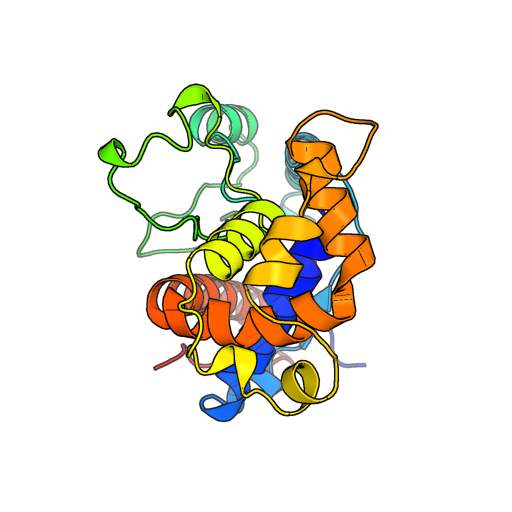56 221 GLN A C 1
ATOM 1829 O O . GLN A 1 221 ? -18.232 -13.404 12.249 1.00 90.56 221 GLN A O 1
ATOM 1834 N N . LEU A 1 222 ? -17.227 -11.492 12.870 1.00 92.69 222 LEU A N 1
ATOM 1835 C CA . LEU A 1 222 ? -15.985 -11.703 12.132 1.00 92.69 222 LEU A CA 1
ATOM 1836 C C . LEU A 1 222 ? -14.921 -12.302 13.052 1.00 92.69 222 LEU A C 1
ATOM 1838 O O . LEU A 1 222 ? -14.944 -12.120 14.266 1.00 92.69 222 LEU A O 1
ATOM 1842 N N . THR A 1 223 ? -13.984 -13.035 12.459 1.00 91.62 223 THR A N 1
ATOM 1843 C CA . THR A 1 223 ? -12.902 -13.695 13.193 1.00 91.62 223 THR A CA 1
ATOM 1844 C C . THR A 1 223 ? -11.661 -12.800 13.174 1.00 91.62 223 THR A C 1
ATOM 1846 O O . THR A 1 223 ? -11.277 -12.350 12.091 1.00 91.62 223 THR A O 1
ATOM 1849 N N . PRO A 1 224 ? -11.040 -12.516 14.334 1.00 94.12 224 PRO A N 1
ATOM 1850 C CA . PRO A 1 224 ? -9.723 -11.890 14.384 1.00 94.12 224 PRO A CA 1
ATOM 1851 C C . PRO A 1 224 ? -8.665 -12.746 13.680 1.00 94.12 224 PRO A C 1
ATOM 1853 O O . PRO A 1 224 ? -8.765 -13.972 13.663 1.00 94.12 224 PRO A O 1
ATOM 1856 N N . VAL A 1 225 ? -7.639 -12.102 13.136 1.00 95.06 225 VAL A N 1
ATOM 1857 C CA . VAL A 1 225 ? -6.573 -12.744 12.356 1.00 95.06 225 VAL A CA 1
ATOM 1858 C C . VAL A 1 225 ? -5.248 -12.640 13.100 1.00 95.06 225 VAL A C 1
ATOM 1860 O O . VAL A 1 225 ? -4.988 -11.632 13.756 1.00 95.06 225 VAL A O 1
ATOM 1863 N N . ALA A 1 226 ? -4.427 -13.687 13.044 1.00 93.62 226 ALA A N 1
ATOM 1864 C CA . ALA A 1 226 ? -3.097 -13.656 13.642 1.00 93.62 226 ALA A CA 1
ATOM 1865 C C . ALA A 1 226 ? -2.172 -12.699 12.871 1.00 93.62 226 ALA A C 1
ATOM 1867 O O . ALA A 1 226 ? -2.360 -12.458 11.681 1.00 93.62 226 ALA A O 1
ATOM 1868 N N . GLU A 1 227 ? -1.190 -12.133 13.568 1.00 91.94 227 GLU A N 1
ATOM 1869 C CA . GLU A 1 227 ? -0.114 -11.376 12.926 1.00 91.94 227 GLU A CA 1
ATOM 1870 C C . GLU A 1 227 ? 0.777 -12.311 12.099 1.00 91.94 227 GLU A C 1
ATOM 1872 O O . GLU A 1 227 ? 0.987 -13.469 12.467 1.00 91.94 227 GLU A O 1
ATOM 1877 N N . LEU A 1 228 ? 1.324 -11.777 11.010 1.00 91.75 228 LEU A N 1
ATOM 1878 C CA . LEU A 1 228 ? 2.269 -12.456 10.134 1.00 91.75 228 LEU A CA 1
ATOM 1879 C C . LEU A 1 228 ? 3.554 -12.778 10.899 1.00 91.75 228 LEU A C 1
ATOM 1881 O O . LEU A 1 228 ? 4.131 -11.894 11.547 1.00 91.75 228 LEU A O 1
ATOM 1885 N N . LYS A 1 229 ? 3.990 -14.037 10.795 1.00 81.62 229 LYS A N 1
ATOM 1886 C CA . LYS A 1 229 ? 5.206 -14.559 11.437 1.00 81.62 229 LYS A CA 1
ATOM 1887 C C . LYS A 1 229 ? 6.465 -14.107 10.744 1.00 81.62 229 LYS A C 1
ATOM 1889 O O . LYS A 1 229 ? 6.475 -14.031 9.499 1.00 81.62 229 LYS A O 1
#

Sequence (229 aa):
MKPKVPILSEDIRANWFLQNALQYFKQDNPELNSMNLDFLNFSSGWTNIVSLIRYDFSYFSNFITILDADVPREKLATKLSGSGYSIPNDNQISKSDILFFPNLLPNKDLSKGFITEKDYRPYLELEIWEFLLGLDVNDSFYQDPLIDSIPFYKRNLISNGPDTYKKGNSENKIKKWFIDNQRIVDVAVNYFIEENELAVKNFLNLVIKKYNIIVQSTYPQLTPVAELK

pLDDT: mean 88.98, std 12.41, range [39.41, 97.56]

Radius of gyration: 18.77 Å; chains: 1; bounding box: 50×39×45 Å

Foldseek 3Di:
DADAQEEAEQAPVVVVLLVVLLVLLCVVFVLSVLHRYDYDHHHHAPVVVLVVCLVCVPPCLSHQAEYEPQDDQVVSVVSCVPSQADDDDLPDDASRHHHYQDQLQPPDDCVVPPDDPVPPRRDPLVNLLNLLLPADQPHCLCVPPLNVVDPDTNVCCVVVDLVVDPDDDSVVSSVVRCVVPVSSSSSSSSVSCVVVVVSSLSRVQSVLVSSQNSCVPPNVVGDRGDRRD

Secondary structure (DSSP, 8-state):
----EEEE-SSHHHHHHHHHHHHHHTTT-GGGGG--EEE------HHHHHHHHHH-HHHHTTSEEEE-TT--HHHHHHHHTTSS-BPPBTTB--TTBPEE----S----GGG-S--GGG----HHHHHHHHHHHS-TT-GGGGSHHHHTTT--HHHHHHTSGGG-SSS-HHHHHHHHHHHTHHHHHHHHHHHHHHTHHHHHHHHHHHHHHHHHHHHHH-TTSPP-PPP-

Organism: Limosilactobacillus reuteri (NCBI:txid1598)